Protein AF-A0A0F4PHU3-F1 (afdb_monomer_lite)

Foldseek 3Di:
DADDLVDPVSLVVQVVVLVQVLVLVVVLVQDDPVRNVLLSCCLRPNCVRRNQWDQDPVRAIHGNGALVLCSLQLSGPDLDLVVSVVVVVVVDGPPLDPVRAHDQRRNCLVVLVVSLPVPPPPDPDPDVPQAGDSSPLCLLVSCVPRPDLAPVSDPVLVVCVVVVVLVVLQVVLLVVLLVLLLVLLCQLPPCQVRHHLSRNSLSNLSHNLNSLLSHDDLERPDPSSLVSLLSNLLSLVVCVVCVVVTDPSSVVSSVVNVCSVVPPPRDVSSCSHSVVSNVSNVVVND

pLDDT: mean 81.57, std 14.75, range [35.19, 96.56]

Sequence (286 aa):
MSWYPDDKTWLKARKAQWKEVKESLKEMYVYEPKDIKLIKEYFLYGPDKEPMRTVNNDGGIKRKISYMGMIAIWLYPSFDKESIIKELHKFRSTVQYQDGSIMQYDTGANRVLEFCEDDFEAHKSATDDGDTSFFQGKEQLLAELLLPSSVEEESWFKNSLKDGDDDRINEKCERKIRKVINVLSLYLSRHMENPNPNYIYRYRLSYCISALKNFKGSEFRAKILKENLVTFFTALEKITASPNDYPQCFVETAQEFTRLFNEADLPDSVHALLAPYIKAAKESVD

Organism: NCBI:txid151081

Secondary structure (DSSP, 8-state):
----TT-HHHHHHHHHHHHHHHHHHHHTSS--HHHHHHHHHHHHH-TTTS-SEEE-TTSPEEESSTTHHHHHHHT-S---HHHHHHHHHHT--S-B-TTS-B-TTTTTHHHHHHHHHTTSSS---SSSSS---TTTT-HHHHHHHHS-SSSTTSHHHHHHHHTT-HHHHHHHHHHHHHHHHHHHHHHHHH-SSS--TT-GGGGGHHHHHHHHHT---SS-S-HHHHHHHHHHHHHHHHHHH-GGGS-HHHHHHHHHHHHHHHSTTS-HHHHHHHHHHHHHHHTTT-

Radius of gyration: 21.09 Å; chains: 1; bounding box: 53×46×54 Å

Structure (mmCIF, N/CA/C/O backbone):
data_AF-A0A0F4PHU3-F1
#
_entry.id   AF-A0A0F4PHU3-F1
#
loop_
_atom_site.group_PDB
_atom_site.id
_atom_site.type_symbol
_atom_site.label_atom_id
_atom_site.label_alt_id
_atom_site.label_comp_id
_atom_site.label_asym_id
_atom_site.label_entity_id
_atom_site.label_seq_id
_atom_site.pdbx_PDB_ins_code
_atom_site.Cartn_x
_atom_site.Cartn_y
_atom_site.Cartn_z
_atom_site.occupancy
_atom_site.B_iso_or_equiv
_atom_site.auth_seq_id
_atom_site.auth_comp_id
_atom_site.auth_asym_id
_atom_site.auth_atom_id
_atom_site.pdbx_PDB_model_num
ATOM 1 N N . MET A 1 1 ? -17.805 -8.810 10.480 1.00 56.56 1 MET A N 1
ATOM 2 C CA . MET A 1 1 ? -18.246 -8.667 11.891 1.00 56.56 1 MET A CA 1
ATOM 3 C C . MET A 1 1 ? -18.323 -7.188 12.243 1.00 56.56 1 MET A C 1
ATOM 5 O O . MET A 1 1 ? -17.364 -6.481 11.958 1.00 56.56 1 MET A O 1
ATOM 9 N N . SER A 1 2 ? -19.439 -6.734 12.822 1.00 73.94 2 SER A N 1
ATOM 10 C CA . SER A 1 2 ? -19.595 -5.389 13.403 1.00 73.94 2 SER A CA 1
ATOM 11 C C . SER A 1 2 ? -19.016 -5.340 14.826 1.00 73.94 2 SER A C 1
ATOM 13 O O . SER A 1 2 ? -18.593 -6.365 15.354 1.00 73.94 2 SER A O 1
ATOM 15 N N . TRP A 1 3 ? -18.980 -4.171 15.471 1.00 84.81 3 TRP A N 1
ATOM 16 C CA . TRP A 1 3 ? -18.653 -4.096 16.901 1.00 84.81 3 TRP A CA 1
ATOM 17 C C . TRP A 1 3 ? -19.677 -4.880 17.736 1.00 84.81 3 TRP A C 1
ATOM 19 O O . TRP A 1 3 ? -20.875 -4.811 17.461 1.00 84.81 3 TRP A O 1
ATOM 29 N N . TYR A 1 4 ? -19.206 -5.578 18.776 1.00 85.75 4 TYR A N 1
ATOM 30 C CA . TYR A 1 4 ? -20.039 -6.328 19.729 1.00 85.75 4 TYR A CA 1
ATOM 31 C C . TYR A 1 4 ? -19.842 -5.799 21.157 1.00 85.75 4 TYR A C 1
ATOM 33 O O . TYR A 1 4 ? -19.354 -6.519 22.027 1.00 85.75 4 TYR A O 1
ATOM 41 N N . PRO A 1 5 ? -20.183 -4.527 21.427 1.00 81.12 5 PRO A N 1
ATOM 42 C CA . PRO A 1 5 ? -19.842 -3.877 22.692 1.00 81.12 5 PRO A CA 1
ATOM 43 C C . PRO A 1 5 ? -20.514 -4.513 23.918 1.00 81.12 5 PRO A C 1
ATOM 45 O O . PRO A 1 5 ? -20.034 -4.316 25.034 1.00 81.12 5 PRO A O 1
ATOM 48 N N . ASP A 1 6 ? -21.600 -5.264 23.722 1.00 86.56 6 ASP A N 1
ATOM 49 C CA . ASP A 1 6 ? -22.340 -5.930 24.798 1.00 86.56 6 ASP A CA 1
ATOM 50 C C . ASP A 1 6 ? -21.805 -7.346 25.101 1.00 86.56 6 ASP A C 1
ATOM 52 O O . ASP A 1 6 ? -22.127 -7.930 26.138 1.00 86.56 6 ASP A O 1
ATOM 56 N N . ASP A 1 7 ? -20.929 -7.887 24.246 1.00 90.88 7 ASP A N 1
ATOM 57 C CA . ASP A 1 7 ? -20.228 -9.146 24.493 1.00 90.88 7 ASP A CA 1
ATOM 58 C C . ASP A 1 7 ? -19.017 -8.906 25.416 1.00 90.88 7 ASP A C 1
ATOM 60 O O . ASP A 1 7 ? -18.005 -8.295 25.053 1.00 90.88 7 ASP A O 1
ATOM 64 N N . LYS A 1 8 ? -19.112 -9.424 26.647 1.00 90.56 8 LYS A N 1
ATOM 65 C CA . LYS A 1 8 ? -18.065 -9.299 27.674 1.00 90.56 8 LYS A CA 1
ATOM 66 C C . LYS A 1 8 ? -16.747 -9.966 27.272 1.00 90.56 8 LYS A C 1
ATOM 68 O O . LYS A 1 8 ? -15.688 -9.470 27.663 1.00 90.56 8 LYS A O 1
ATOM 73 N N . THR A 1 9 ? -16.796 -11.072 26.533 1.00 92.19 9 THR A N 1
ATOM 74 C CA . THR A 1 9 ? -15.607 -11.796 26.065 1.00 92.19 9 THR A CA 1
ATOM 75 C C . THR A 1 9 ? -14.892 -10.973 25.003 1.00 92.19 9 THR A C 1
ATOM 77 O O . THR A 1 9 ? -13.692 -10.719 25.130 1.00 92.19 9 THR A O 1
ATOM 80 N N . TRP A 1 10 ? -15.642 -10.463 24.023 1.00 89.75 10 TRP A N 1
ATOM 81 C CA . TRP A 1 10 ? -15.117 -9.568 22.992 1.00 89.75 10 TRP A CA 1
ATOM 82 C C . TRP A 1 10 ? -14.488 -8.308 23.607 1.00 89.75 10 TRP A C 1
ATOM 84 O O . TRP A 1 10 ? -13.341 -7.964 23.307 1.00 89.75 10 TRP A O 1
ATOM 94 N N . LEU A 1 11 ? -15.182 -7.658 24.549 1.00 91.44 11 LEU A N 1
ATOM 95 C CA . LEU A 1 11 ? -14.685 -6.438 25.189 1.00 91.44 11 LEU A CA 1
ATOM 96 C C . LEU A 1 11 ? -13.419 -6.697 26.019 1.00 91.44 11 LEU A C 1
ATOM 98 O O . LEU A 1 11 ? -12.523 -5.851 26.063 1.00 91.44 11 LEU A O 1
ATOM 102 N N . LYS A 1 12 ? -13.319 -7.860 26.677 1.00 92.56 12 LYS A N 1
ATOM 103 C CA . LYS A 1 12 ? -12.112 -8.266 27.413 1.00 92.56 12 LYS A CA 1
ATOM 104 C C . LYS A 1 12 ? -10.919 -8.427 26.467 1.00 92.56 12 LYS A C 1
ATOM 106 O O . LYS A 1 12 ? -9.853 -7.895 26.774 1.00 92.56 12 LYS A O 1
ATOM 111 N N . ALA A 1 13 ? -11.105 -9.095 25.328 1.00 90.50 13 ALA A N 1
ATOM 112 C CA . ALA A 1 13 ? -10.063 -9.262 24.315 1.00 90.50 13 ALA A CA 1
ATOM 113 C C . ALA A 1 13 ? -9.604 -7.908 23.748 1.00 90.50 13 ALA A C 1
ATOM 115 O O . ALA A 1 13 ? -8.412 -7.608 23.742 1.00 90.50 13 ALA A O 1
ATOM 116 N N . ARG A 1 14 ? -10.545 -7.026 23.389 1.00 90.75 14 ARG A N 1
ATOM 117 C CA . ARG A 1 14 ? -10.226 -5.674 22.903 1.00 90.75 14 ARG A CA 1
ATOM 118 C C . ARG A 1 14 ? -9.476 -4.854 23.948 1.00 90.75 14 ARG A C 1
ATOM 120 O O . ARG A 1 14 ? -8.465 -4.241 23.635 1.00 90.75 14 ARG A O 1
ATOM 127 N N . LYS A 1 15 ? -9.891 -4.870 25.217 1.00 93.12 15 LYS A N 1
ATOM 128 C CA . LYS A 1 15 ? -9.156 -4.167 26.287 1.00 93.12 15 LYS A CA 1
ATOM 129 C C . LYS A 1 15 ? -7.709 -4.646 26.436 1.00 93.12 15 LYS A C 1
ATOM 131 O O . LYS A 1 15 ? -6.866 -3.835 26.812 1.00 93.12 15 LYS A O 1
ATOM 136 N N . ALA A 1 16 ? -7.429 -5.922 26.165 1.00 90.19 16 ALA A N 1
ATOM 137 C CA . ALA A 1 16 ? -6.063 -6.435 26.124 1.00 90.19 16 ALA A CA 1
ATOM 138 C C . ALA A 1 16 ? -5.304 -5.884 24.905 1.00 90.19 16 ALA A C 1
ATOM 140 O O . ALA A 1 16 ? -4.275 -5.240 25.096 1.00 90.19 16 ALA A O 1
ATOM 141 N N . GLN A 1 17 ? -5.876 -6.013 23.701 1.00 89.38 17 GLN A N 1
ATOM 142 C CA . GLN A 1 17 ? -5.307 -5.500 22.443 1.00 89.38 17 GLN A CA 1
ATOM 143 C C . GLN A 1 17 ? -5.039 -3.983 22.481 1.00 89.38 17 GLN A C 1
ATOM 145 O O . GLN A 1 17 ? -4.086 -3.491 21.884 1.00 89.38 17 GLN A O 1
ATOM 150 N N . TRP A 1 18 ? -5.845 -3.218 23.224 1.00 93.00 18 TRP A N 1
ATOM 151 C CA . TRP A 1 18 ? -5.654 -1.775 23.379 1.00 93.00 18 TRP A CA 1
ATOM 152 C C . TRP A 1 18 ? -4.272 -1.401 23.935 1.00 93.00 18 TRP A C 1
ATOM 154 O O . TRP A 1 18 ? -3.799 -0.299 23.673 1.00 93.00 18 TRP A O 1
ATOM 164 N N . LYS A 1 19 ? -3.624 -2.276 24.717 1.00 88.44 19 LYS A N 1
ATOM 165 C CA . LYS A 1 19 ? -2.286 -1.994 25.255 1.00 88.44 19 LYS A CA 1
ATOM 166 C C . LYS A 1 19 ? -1.270 -1.787 24.134 1.00 88.44 19 LYS A C 1
ATOM 168 O O . LYS A 1 19 ? -0.540 -0.811 24.194 1.00 88.44 19 LYS A O 1
ATOM 173 N N . GLU A 1 20 ? -1.294 -2.642 23.118 1.00 84.69 20 GLU A N 1
ATOM 174 C CA . GLU A 1 20 ? -0.417 -2.554 21.946 1.00 84.69 20 GLU A CA 1
ATOM 175 C C . GLU A 1 20 ? -0.796 -1.358 21.074 1.00 84.69 20 GLU A C 1
ATOM 177 O O . GLU A 1 20 ? 0.030 -0.486 20.827 1.00 84.69 20 GLU A O 1
ATOM 182 N N . VAL A 1 21 ? -2.082 -1.243 20.716 1.00 89.38 21 VAL A N 1
ATOM 183 C CA . VAL A 1 21 ? -2.601 -0.138 19.886 1.00 89.38 21 VAL A CA 1
ATOM 184 C C . VAL A 1 21 ? -2.237 1.225 20.477 1.00 89.38 21 VAL A C 1
ATOM 186 O O . VAL A 1 21 ? -1.889 2.155 19.754 1.00 89.38 21 VAL A O 1
ATOM 189 N N . LYS A 1 22 ? -2.315 1.362 21.804 1.00 90.38 22 LYS A N 1
ATOM 190 C CA . LYS A 1 22 ? -1.973 2.602 22.501 1.00 90.38 22 LYS A CA 1
ATOM 191 C C . LYS A 1 22 ? -0.498 2.968 22.352 1.00 90.38 22 LYS A C 1
ATOM 193 O O . LYS A 1 22 ? -0.217 4.162 22.281 1.00 90.38 22 LYS A O 1
ATOM 198 N N . GLU A 1 23 ? 0.417 2.002 22.372 1.00 85.81 23 GLU A N 1
ATOM 199 C CA . GLU A 1 23 ? 1.843 2.297 22.207 1.00 85.81 23 GLU A CA 1
ATOM 200 C C . GLU A 1 23 ? 2.133 2.742 20.770 1.00 85.81 23 GLU A C 1
ATOM 202 O O . GLU A 1 23 ? 2.649 3.845 20.602 1.00 85.81 23 GLU A O 1
ATOM 207 N N . SER A 1 24 ? 1.628 2.029 19.757 1.00 84.81 24 SER A N 1
ATOM 208 C CA . SER A 1 24 ? 1.762 2.453 18.352 1.00 84.81 24 SER A CA 1
ATOM 209 C C . SER A 1 24 ? 1.156 3.842 18.100 1.00 84.81 24 SER A C 1
ATOM 211 O O . SER A 1 24 ? 1.743 4.683 17.426 1.00 84.81 24 SER A O 1
ATOM 213 N N . LEU A 1 25 ? 0.001 4.158 18.703 1.00 87.88 25 LEU A N 1
ATOM 214 C CA . LEU A 1 25 ? -0.611 5.492 18.591 1.00 87.88 25 LEU A CA 1
ATOM 215 C C . LEU A 1 25 ? 0.251 6.619 19.180 1.00 87.88 25 LEU A C 1
ATOM 217 O O . LEU A 1 25 ? 0.152 7.753 18.711 1.00 87.88 25 LEU A O 1
ATOM 221 N N . LYS A 1 26 ? 1.054 6.347 20.216 1.00 84.56 26 LYS A N 1
ATOM 222 C CA . LYS A 1 26 ? 1.958 7.354 20.797 1.00 84.56 26 LYS A CA 1
ATOM 223 C C . LYS A 1 26 ? 3.157 7.618 19.894 1.00 84.56 26 LYS A C 1
ATOM 225 O O . LYS A 1 26 ? 3.595 8.762 19.819 1.00 84.56 26 LYS A O 1
ATOM 230 N N . GLU A 1 27 ? 3.659 6.585 19.225 1.00 80.06 27 GLU A N 1
ATOM 231 C CA . GLU A 1 27 ? 4.790 6.675 18.292 1.00 80.06 27 GLU A CA 1
ATOM 232 C C . GLU A 1 27 ? 4.435 7.467 17.034 1.00 80.06 27 GLU A C 1
ATOM 234 O O . GLU A 1 27 ? 5.297 8.086 16.425 1.00 80.06 27 GLU A O 1
ATOM 239 N N . MET A 1 28 ? 3.150 7.548 16.681 1.00 81.88 28 MET A N 1
ATOM 240 C CA . MET A 1 28 ? 2.711 8.340 15.534 1.00 81.88 28 MET A CA 1
ATOM 241 C C . MET A 1 28 ? 2.863 9.862 15.731 1.00 81.88 28 MET A C 1
ATOM 243 O O . MET A 1 28 ? 2.750 10.588 14.750 1.00 81.88 28 MET A O 1
ATOM 247 N N . TYR A 1 29 ? 3.044 10.372 16.962 1.00 76.31 29 TYR A N 1
ATOM 248 C CA . TYR A 1 29 ? 3.162 11.800 17.353 1.00 76.31 29 TYR A CA 1
ATOM 249 C C . TYR A 1 29 ? 2.055 12.774 16.884 1.00 76.31 29 TYR A C 1
ATOM 251 O O . TYR A 1 29 ? 2.017 13.926 17.312 1.00 76.31 29 TYR A O 1
ATOM 259 N N . VAL A 1 30 ? 1.124 12.334 16.037 1.00 84.50 30 VAL A N 1
ATOM 260 C CA . VAL A 1 30 ? 0.023 13.133 15.476 1.00 84.50 30 VAL A CA 1
ATOM 261 C C . VAL A 1 30 ? -1.219 13.161 16.368 1.00 84.50 30 VAL A C 1
ATOM 263 O O . VAL A 1 30 ? -2.144 13.921 16.084 1.00 84.50 30 VAL A O 1
ATOM 266 N N . TYR A 1 31 ? -1.258 12.331 17.416 1.00 88.88 31 TYR A N 1
ATOM 267 C CA . TYR A 1 31 ? -2.388 12.212 18.335 1.00 88.88 31 TYR A CA 1
ATOM 268 C C . TYR A 1 31 ? -2.034 12.734 19.721 1.00 88.88 31 TYR A 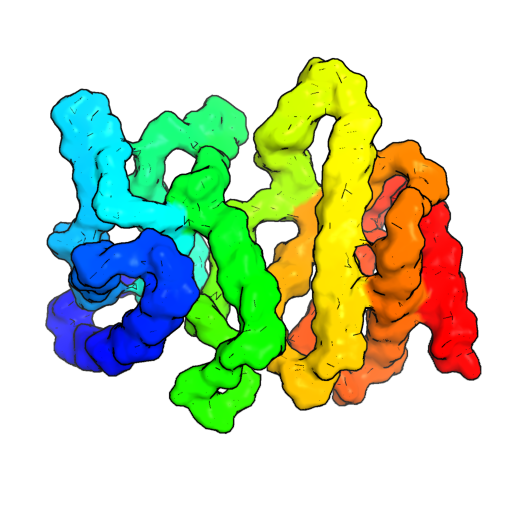C 1
ATOM 270 O O . TYR A 1 31 ? -1.113 12.252 20.380 1.00 88.88 31 TYR A O 1
ATOM 278 N N . GLU A 1 32 ? -2.825 13.686 20.204 1.00 90.88 32 GLU A N 1
ATOM 279 C CA . GLU A 1 32 ? -2.723 14.163 21.575 1.00 90.88 32 GLU A CA 1
ATOM 280 C C . GLU A 1 32 ? -3.349 13.153 22.557 1.00 90.88 32 GLU A C 1
ATOM 282 O O . GLU A 1 32 ? -4.185 12.326 22.175 1.00 90.88 32 GLU A O 1
ATOM 287 N N . PRO A 1 33 ? -3.058 13.241 23.871 1.00 91.81 33 PRO A N 1
ATOM 288 C CA . PRO A 1 33 ? -3.682 12.370 24.872 1.00 91.81 33 PRO A CA 1
ATOM 289 C C . PRO A 1 33 ? -5.220 12.363 24.837 1.00 91.81 33 PRO A C 1
ATOM 291 O O . PRO A 1 33 ? -5.845 11.337 25.119 1.00 91.81 33 PRO A O 1
ATOM 294 N N . LYS A 1 34 ? -5.841 13.496 24.472 1.00 90.56 34 LYS A N 1
ATOM 295 C CA . LYS A 1 34 ? -7.299 13.606 24.299 1.00 90.56 34 LYS A CA 1
ATOM 296 C C . LYS A 1 34 ? -7.801 12.780 23.106 1.00 90.56 34 LYS A C 1
ATOM 298 O O . LYS A 1 34 ? -8.856 12.158 23.210 1.00 90.56 34 LYS A O 1
ATOM 303 N N . ASP A 1 35 ? -7.022 12.717 22.029 1.00 92.38 35 ASP A N 1
ATOM 304 C CA . ASP A 1 35 ? -7.342 11.957 20.822 1.00 92.38 35 ASP A CA 1
ATOM 305 C C . ASP A 1 35 ? -7.193 10.465 21.101 1.00 92.38 35 ASP A C 1
ATOM 307 O O . ASP A 1 35 ? -8.100 9.696 20.810 1.00 92.38 35 ASP A O 1
ATOM 311 N N . ILE A 1 36 ? -6.115 10.057 21.781 1.00 93.56 36 ILE A N 1
ATOM 312 C CA . ILE A 1 36 ? -5.903 8.664 22.209 1.00 93.56 36 ILE A CA 1
ATOM 313 C C . ILE A 1 36 ? -7.065 8.181 23.085 1.00 93.56 36 ILE A C 1
ATOM 315 O O . ILE A 1 36 ? -7.528 7.048 22.939 1.00 93.56 36 ILE A O 1
ATOM 319 N N . LYS A 1 37 ? -7.570 9.034 23.988 1.00 92.94 37 LYS A N 1
ATOM 320 C CA . LYS A 1 37 ? -8.757 8.714 24.791 1.00 92.94 37 LYS A CA 1
ATOM 321 C C . LYS A 1 37 ? -9.980 8.490 23.902 1.00 92.94 37 LYS A C 1
ATOM 323 O O . LYS A 1 37 ? -10.700 7.524 24.116 1.00 92.94 37 LYS A O 1
ATOM 328 N N . LEU A 1 38 ? -10.202 9.343 22.908 1.00 92.69 38 LEU A N 1
ATOM 329 C CA . LEU A 1 38 ? -11.337 9.215 22.000 1.00 92.69 38 LEU A CA 1
ATOM 330 C C . LEU A 1 38 ? -11.233 7.972 21.100 1.00 92.69 38 LEU A C 1
ATOM 332 O O . LEU A 1 38 ? -12.199 7.225 20.957 1.00 92.69 38 LEU A O 1
ATOM 336 N N . ILE A 1 39 ? -10.043 7.705 20.558 1.00 94.12 39 ILE A N 1
ATOM 337 C CA . ILE A 1 39 ? -9.742 6.516 19.754 1.00 94.12 39 ILE A CA 1
ATOM 338 C C . ILE A 1 39 ? -9.970 5.245 20.577 1.00 94.12 39 ILE A C 1
ATOM 340 O O . ILE A 1 39 ? -10.531 4.281 20.061 1.00 94.12 39 ILE A O 1
ATOM 344 N N . LYS A 1 40 ? -9.608 5.246 21.868 1.00 95.06 40 LYS A N 1
ATOM 345 C CA . LYS A 1 40 ? -9.891 4.132 22.782 1.00 95.06 40 LYS A CA 1
ATOM 346 C C . LYS A 1 40 ? -11.380 3.831 22.872 1.00 95.06 40 LYS A C 1
ATOM 348 O O . LYS A 1 40 ? -11.774 2.673 22.776 1.00 95.06 40 LYS A O 1
ATOM 353 N N . GLU A 1 41 ? -12.194 4.854 23.103 1.00 93.44 41 GLU A N 1
ATOM 354 C CA . GLU A 1 41 ? -13.639 4.686 23.253 1.00 93.44 41 GLU A CA 1
ATOM 355 C C . GLU A 1 41 ? -14.257 4.179 21.941 1.00 93.44 41 GLU A C 1
ATOM 357 O O . GLU A 1 41 ? -14.995 3.196 21.957 1.00 93.44 41 GLU A O 1
ATOM 362 N N . TYR A 1 42 ? -13.851 4.732 20.793 1.00 91.69 42 TYR A N 1
ATOM 363 C CA . TYR A 1 42 ? -14.241 4.217 19.474 1.00 91.69 42 TYR A CA 1
ATOM 364 C C . TYR A 1 42 ? -13.826 2.750 19.271 1.00 91.69 42 TYR A C 1
ATOM 366 O O . TYR A 1 42 ? -14.617 1.907 18.846 1.00 91.69 42 TYR A O 1
ATOM 374 N N . PHE A 1 43 ? -12.586 2.409 19.607 1.00 92.62 43 PHE A N 1
ATOM 375 C CA . PHE A 1 43 ? -12.053 1.057 19.484 1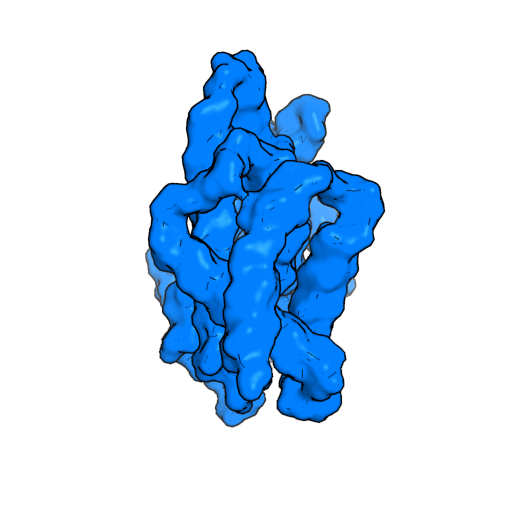.00 92.62 43 PHE A CA 1
ATOM 376 C C . PHE A 1 43 ? -12.827 0.059 20.356 1.00 92.62 43 PHE A C 1
ATOM 378 O O . PHE A 1 43 ? -13.182 -1.030 19.897 1.00 92.62 43 PHE A O 1
ATOM 385 N N . LEU A 1 44 ? -13.119 0.422 21.604 1.00 92.31 44 LEU A N 1
ATOM 386 C CA . LEU A 1 44 ? -13.799 -0.457 22.551 1.00 92.31 44 LEU A CA 1
ATOM 387 C C . LEU A 1 44 ? -15.305 -0.546 22.320 1.00 92.31 44 LEU A C 1
ATOM 389 O O . LEU A 1 44 ? -15.882 -1.582 22.622 1.00 92.31 44 LEU A O 1
ATOM 393 N N . TYR A 1 45 ? -15.949 0.505 21.824 1.00 89.44 45 TYR A N 1
ATOM 394 C CA . TYR A 1 45 ? -17.411 0.601 21.860 1.00 89.44 45 TYR A CA 1
ATOM 395 C C . TYR A 1 45 ? -18.063 0.863 20.506 1.00 89.44 45 TYR A C 1
ATOM 397 O O . TYR A 1 45 ? -19.270 0.664 20.368 1.00 89.44 45 TYR A O 1
ATOM 405 N N . GLY A 1 46 ? -17.270 1.225 19.503 1.00 87.56 46 GLY A N 1
ATOM 406 C CA . GLY A 1 46 ? -17.711 1.432 18.135 1.00 87.56 46 GLY A CA 1
ATOM 407 C C . GLY A 1 46 ? -18.235 2.839 17.836 1.00 87.56 46 GLY A C 1
ATOM 408 O O . GLY A 1 46 ? -18.424 3.657 18.742 1.00 87.56 46 GLY A O 1
ATOM 409 N N . PRO A 1 47 ? -18.488 3.113 16.544 1.00 81.12 47 PRO A N 1
ATOM 410 C CA . PRO A 1 47 ? -18.893 4.422 16.018 1.00 81.12 47 PRO A CA 1
ATOM 411 C C . PRO A 1 47 ? -20.210 4.943 16.595 1.00 81.12 47 PRO A C 1
ATOM 413 O O . PRO A 1 47 ? -20.391 6.154 16.690 1.00 81.12 47 PRO A O 1
ATOM 416 N N . ASP A 1 48 ? -21.127 4.045 16.962 1.00 81.62 48 ASP A N 1
ATOM 417 C CA . ASP A 1 48 ? -22.459 4.421 17.442 1.00 81.62 48 ASP A CA 1
ATOM 418 C C . ASP A 1 48 ? -22.417 4.930 18.890 1.00 81.62 48 ASP A C 1
ATOM 420 O O . ASP A 1 48 ? -23.234 5.763 19.277 1.00 81.62 48 ASP A O 1
ATOM 424 N N . LYS A 1 49 ? -21.448 4.453 19.688 1.00 83.44 49 LYS A N 1
ATOM 425 C CA . LYS A 1 49 ? -21.234 4.906 21.070 1.00 83.44 49 LYS A CA 1
ATOM 426 C C . LYS A 1 49 ? -20.286 6.099 21.136 1.00 83.44 49 LYS A C 1
ATOM 428 O O . LYS A 1 49 ? -20.605 7.072 21.810 1.00 83.44 49 LYS A O 1
ATOM 433 N N . GLU A 1 50 ? -19.161 6.051 20.424 1.00 83.62 50 GLU A N 1
ATOM 434 C CA . GLU A 1 50 ? -18.239 7.185 20.321 1.00 83.62 50 GLU A CA 1
ATOM 435 C C . GLU A 1 50 ? -17.961 7.514 18.848 1.00 83.62 50 GLU A C 1
ATOM 437 O O . GLU A 1 50 ? -17.026 6.980 18.241 1.00 83.62 50 GLU A O 1
ATOM 442 N N . PRO A 1 51 ? -18.753 8.411 18.239 1.00 79.50 51 PRO A N 1
ATOM 443 C CA . PRO A 1 51 ? -18.502 8.828 16.872 1.00 79.50 51 PRO A CA 1
ATOM 444 C C . PRO A 1 51 ? -17.247 9.703 16.830 1.00 79.50 51 PRO A C 1
ATOM 446 O O . PRO A 1 51 ? -17.176 10.739 17.490 1.00 79.50 51 PRO A O 1
ATOM 449 N N . MET A 1 52 ? -16.277 9.360 15.980 1.00 79.88 52 MET A N 1
ATOM 450 C CA . MET A 1 52 ? -15.060 10.167 15.762 1.00 79.88 52 MET A CA 1
ATOM 451 C C . MET A 1 52 ? -15.303 11.454 14.942 1.00 79.88 52 MET A C 1
ATOM 453 O O . MET A 1 52 ? -14.375 12.192 14.600 1.00 79.88 52 MET A O 1
ATOM 457 N N . ARG A 1 53 ? -16.572 11.761 14.660 1.00 76.00 53 ARG A N 1
ATOM 458 C CA . ARG A 1 53 ? -17.045 12.945 13.938 1.00 76.00 53 ARG A CA 1
ATOM 459 C C . ARG A 1 53 ? -18.211 13.608 14.668 1.00 76.00 53 ARG A C 1
ATOM 461 O O . ARG A 1 53 ? -18.890 12.978 15.474 1.00 76.00 53 ARG A O 1
ATOM 468 N N . THR A 1 54 ? -18.491 14.853 14.313 1.00 71.50 54 THR A N 1
ATOM 469 C CA . THR A 1 54 ? -19.731 15.563 14.638 1.00 71.50 54 THR A CA 1
ATOM 470 C C . THR A 1 54 ? -20.352 16.105 13.354 1.00 71.50 54 THR A C 1
ATOM 472 O O . THR A 1 54 ? -19.634 16.504 12.438 1.00 71.50 54 THR A O 1
ATOM 475 N N . VAL A 1 55 ? -21.681 16.107 13.267 1.00 66.94 55 VAL A N 1
ATOM 476 C CA . VAL A 1 55 ? -22.417 16.763 12.175 1.00 66.94 55 VAL A CA 1
ATOM 477 C C . VAL A 1 55 ? -22.860 18.126 12.685 1.00 66.94 55 VAL A C 1
ATOM 479 O O . VAL A 1 55 ? -23.486 18.210 13.738 1.00 66.94 55 VAL A O 1
ATOM 482 N N . ASN A 1 56 ? -22.490 19.185 11.976 1.00 67.25 56 ASN A N 1
ATOM 483 C CA . ASN A 1 56 ? -22.934 20.538 12.277 1.00 67.25 56 ASN A CA 1
ATOM 484 C C . ASN A 1 56 ? -24.344 20.757 11.709 1.00 67.25 56 ASN A C 1
ATOM 486 O O . ASN A 1 56 ? -24.796 20.007 10.845 1.00 67.25 56 ASN A O 1
ATOM 490 N N . ASN A 1 57 ? -25.015 21.819 12.153 1.00 65.50 57 ASN A N 1
ATOM 491 C CA . ASN A 1 57 ? -26.395 22.132 11.761 1.00 65.50 57 ASN A CA 1
ATOM 492 C C . ASN A 1 57 ? -26.597 22.236 10.237 1.00 65.50 57 ASN A C 1
ATOM 494 O O . ASN A 1 57 ? -27.661 21.880 9.743 1.00 65.50 57 ASN A O 1
ATOM 498 N N . ASP A 1 58 ? -25.561 22.628 9.493 1.00 69.25 58 ASP A N 1
ATOM 499 C CA . ASP A 1 58 ? -25.594 22.766 8.029 1.00 69.25 58 ASP A CA 1
ATOM 500 C C . ASP A 1 58 ? -25.293 21.447 7.284 1.00 69.25 58 ASP A C 1
ATOM 502 O O . ASP A 1 58 ? -24.966 21.446 6.100 1.00 69.25 58 ASP A O 1
ATOM 506 N N . GLY A 1 59 ? -25.296 20.307 7.983 1.00 62.56 59 GLY A N 1
ATOM 507 C CA . GLY A 1 59 ? -24.940 18.995 7.426 1.00 62.56 59 GLY A CA 1
ATOM 508 C C . GLY A 1 59 ? -23.436 18.782 7.206 1.00 62.56 59 GLY A C 1
ATOM 509 O O . GLY A 1 59 ? -23.012 17.689 6.829 1.00 62.56 59 GLY A O 1
ATOM 510 N N . GLY A 1 60 ? -22.608 19.795 7.480 1.00 63.66 60 GLY A N 1
ATOM 511 C CA . GLY A 1 60 ? -21.151 19.698 7.413 1.00 63.66 60 GLY A CA 1
ATOM 512 C C . GLY A 1 60 ? -20.588 18.752 8.476 1.00 63.66 60 GLY A C 1
ATOM 513 O O . GLY A 1 60 ? -20.978 18.804 9.641 1.00 63.66 60 GLY A O 1
ATOM 514 N N . ILE A 1 61 ? -19.644 17.893 8.096 1.00 67.12 61 ILE A N 1
ATOM 515 C CA . ILE A 1 61 ? -18.991 16.965 9.027 1.00 67.12 61 ILE A CA 1
ATOM 516 C C . ILE A 1 61 ? -17.715 17.605 9.578 1.00 67.12 61 ILE A C 1
ATOM 518 O O . ILE A 1 61 ? -16.778 17.879 8.830 1.00 67.12 61 ILE A O 1
ATOM 522 N N . LYS A 1 62 ? -17.655 17.789 10.900 1.00 72.94 62 LYS A N 1
ATOM 523 C CA . LYS A 1 62 ? -16.446 18.184 11.629 1.00 72.94 62 LYS A CA 1
ATOM 524 C C . LYS A 1 62 ? -15.794 16.949 12.251 1.00 72.94 62 LYS A C 1
ATOM 526 O O . LYS A 1 62 ? -16.452 16.109 12.860 1.00 72.94 62 LYS A O 1
ATOM 531 N N . ARG A 1 63 ? -14.482 16.824 12.082 1.00 77.19 63 ARG A N 1
ATOM 532 C CA . ARG A 1 63 ? -13.694 15.701 12.607 1.00 77.19 63 ARG A CA 1
ATOM 533 C C . ARG A 1 63 ? -13.315 15.966 14.056 1.00 77.19 63 ARG A C 1
ATOM 535 O O . ARG A 1 63 ? -13.059 17.117 14.412 1.00 77.19 63 ARG A O 1
ATOM 542 N N . LYS A 1 64 ? -13.254 14.911 14.870 1.00 83.50 64 LYS A N 1
ATOM 543 C CA . LYS A 1 64 ? -12.719 15.004 16.235 1.00 83.50 64 LYS A CA 1
ATOM 544 C C . LYS A 1 64 ? -11.213 14.730 16.296 1.00 83.50 64 LYS A C 1
ATOM 546 O O . LYS A 1 64 ? -10.575 15.238 17.206 1.00 83.50 64 LYS A O 1
ATOM 551 N N . ILE A 1 65 ? -10.666 13.981 15.330 1.00 85.62 65 ILE A N 1
ATOM 552 C CA . ILE A 1 65 ? -9.240 13.626 15.232 1.00 85.62 65 ILE A CA 1
ATOM 553 C C . ILE A 1 65 ? -8.726 13.725 13.786 1.00 85.62 65 ILE A C 1
ATOM 555 O O . ILE A 1 65 ? -9.507 13.664 12.829 1.00 85.62 65 ILE A O 1
ATOM 559 N N . SER A 1 66 ? -7.408 13.839 13.633 1.00 82.44 66 SER A N 1
ATOM 560 C CA . SER A 1 66 ? -6.706 13.730 12.345 1.00 82.44 66 SER A CA 1
ATOM 561 C C . SER A 1 66 ? -6.703 12.287 11.817 1.00 82.44 66 SER A C 1
ATOM 563 O O . SER A 1 66 ? -6.848 11.349 12.591 1.00 82.44 66 SER A O 1
ATOM 565 N N . TYR A 1 67 ? -6.554 12.108 10.497 1.00 82.56 67 TYR A N 1
ATOM 566 C CA . TYR A 1 67 ? -6.378 10.802 9.820 1.00 82.56 67 TYR A CA 1
ATOM 567 C C . TYR A 1 67 ? -7.381 9.709 10.227 1.00 82.56 67 TYR A C 1
ATOM 569 O O . TYR A 1 67 ? -7.072 8.518 10.277 1.00 82.56 67 TYR A O 1
ATOM 577 N N . MET A 1 68 ? -8.617 10.123 10.496 1.00 82.88 68 MET A N 1
ATOM 578 C CA . MET A 1 68 ? -9.675 9.265 11.019 1.00 82.88 68 MET A CA 1
ATOM 579 C C . MET A 1 68 ? -9.964 8.046 10.125 1.00 82.88 68 MET A C 1
ATOM 581 O O . MET A 1 68 ? -10.333 7.001 10.648 1.00 82.88 68 MET A O 1
ATOM 585 N N . GLY A 1 69 ? -9.781 8.150 8.800 1.00 82.38 69 GLY A N 1
ATOM 586 C CA . GLY A 1 69 ? -9.967 7.022 7.873 1.00 82.38 69 GLY A CA 1
ATOM 587 C C . GLY A 1 69 ? -9.007 5.858 8.144 1.00 82.38 69 GLY A C 1
ATOM 588 O O . GLY A 1 69 ? -9.446 4.717 8.250 1.00 82.38 69 GLY A O 1
ATOM 589 N N . MET A 1 70 ? -7.721 6.155 8.339 1.00 87.19 70 MET A N 1
ATOM 590 C CA . MET A 1 70 ? -6.685 5.188 8.705 1.00 87.19 70 MET A CA 1
ATOM 591 C C . MET A 1 70 ? -7.021 4.511 10.031 1.00 87.19 70 MET A C 1
ATOM 593 O O . MET A 1 70 ? -7.036 3.285 10.100 1.00 87.19 70 MET A O 1
ATOM 597 N N . ILE A 1 71 ? -7.379 5.294 11.055 1.00 89.38 71 ILE A N 1
ATOM 598 C CA . ILE A 1 71 ? -7.799 4.758 12.357 1.00 89.38 71 ILE A CA 1
ATOM 599 C C . ILE A 1 71 ? -9.040 3.877 12.218 1.00 89.38 71 ILE A C 1
ATOM 601 O O . ILE A 1 71 ? -9.097 2.797 12.799 1.00 89.38 71 ILE A O 1
ATOM 605 N N . ALA A 1 72 ? -10.028 4.300 11.432 1.00 87.12 72 ALA A N 1
ATOM 606 C CA . ALA A 1 72 ? -11.252 3.541 11.241 1.00 87.12 72 ALA A CA 1
ATOM 607 C C . ALA A 1 72 ? -11.003 2.174 10.590 1.00 87.12 72 ALA A C 1
ATOM 609 O O . ALA A 1 72 ? -11.589 1.197 11.047 1.00 87.12 72 ALA A O 1
ATOM 610 N N . ILE A 1 73 ? -10.138 2.100 9.571 1.00 87.75 73 ILE A N 1
ATOM 611 C CA . ILE A 1 73 ? -9.774 0.845 8.892 1.00 87.75 73 ILE A CA 1
ATOM 612 C C . ILE A 1 73 ? -8.940 -0.040 9.814 1.00 87.75 73 ILE A C 1
ATOM 614 O O . ILE A 1 73 ? -9.264 -1.215 9.997 1.00 87.75 73 ILE A O 1
ATOM 618 N N . TRP A 1 74 ? -7.887 0.528 10.410 1.00 89.69 74 TRP A N 1
ATOM 619 C CA . TRP A 1 74 ? -6.969 -0.195 11.287 1.00 89.69 74 TRP A CA 1
ATOM 620 C C . TRP A 1 74 ? -7.705 -0.810 12.480 1.00 89.69 74 TRP A C 1
ATOM 622 O O . TRP A 1 74 ? -7.559 -1.989 12.786 1.00 89.69 74 TRP A O 1
ATOM 632 N N . LEU A 1 75 ? -8.576 -0.041 13.125 1.00 90.88 75 LEU A N 1
ATOM 633 C CA . LEU A 1 75 ? -9.226 -0.468 14.359 1.00 90.88 75 LEU A CA 1
ATOM 634 C C . LEU A 1 75 ? -10.526 -1.248 14.138 1.00 90.88 75 LEU A C 1
ATOM 636 O O . LEU A 1 75 ? -11.134 -1.696 15.122 1.00 90.88 75 LEU A O 1
ATOM 640 N N . TYR A 1 76 ? -10.948 -1.428 12.881 1.00 89.50 76 TYR A N 1
ATOM 641 C CA . TYR A 1 76 ? -12.161 -2.167 12.547 1.00 89.50 76 TYR A CA 1
ATOM 642 C C . TYR A 1 76 ? -12.054 -3.638 12.998 1.00 89.50 76 TYR A C 1
ATOM 644 O O . TYR A 1 76 ? -11.045 -4.285 12.700 1.00 89.50 76 TYR A O 1
ATOM 652 N N . PRO A 1 77 ? -13.083 -4.220 13.653 1.00 88.81 77 PRO A N 1
ATOM 653 C CA . PRO A 1 77 ? -13.021 -5.582 14.209 1.00 88.81 77 PRO A CA 1
ATOM 654 C C . PRO A 1 77 ? -12.856 -6.728 13.195 1.00 88.81 77 PRO A C 1
ATOM 656 O O . PRO A 1 77 ? -12.723 -7.881 13.587 1.00 88.81 77 PRO A O 1
ATOM 659 N N . SER A 1 78 ? -12.933 -6.447 11.898 1.00 86.38 78 SER A N 1
ATOM 660 C CA . SER A 1 78 ? -12.946 -7.437 10.818 1.00 86.38 78 SER A CA 1
ATOM 661 C C . SER A 1 78 ? -12.016 -7.005 9.686 1.00 86.38 78 SER A C 1
ATOM 663 O O . SER A 1 78 ? -11.678 -5.829 9.589 1.00 86.38 78 SER A O 1
ATOM 665 N N . PHE A 1 79 ? -1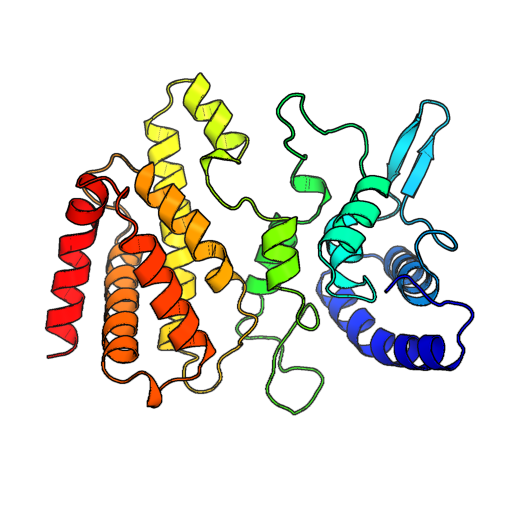1.600 -7.945 8.838 1.00 87.00 79 PHE A N 1
ATOM 666 C CA . PHE A 1 79 ? -10.885 -7.680 7.582 1.00 87.00 79 PHE A CA 1
ATOM 667 C C . PHE A 1 79 ? -11.830 -7.545 6.380 1.00 87.00 79 PHE A C 1
ATOM 669 O O . PHE A 1 79 ? -11.376 -7.323 5.264 1.00 87.00 79 PHE A O 1
ATOM 676 N N . ASP A 1 80 ? -13.143 -7.663 6.603 1.00 86.69 80 ASP A N 1
ATOM 677 C CA . ASP A 1 80 ? -14.132 -7.567 5.535 1.00 86.69 80 ASP A CA 1
ATOM 678 C C . ASP A 1 80 ? -14.152 -6.168 4.903 1.00 86.69 80 ASP A C 1
ATOM 680 O O . ASP A 1 80 ? -14.594 -5.185 5.510 1.00 86.69 80 ASP A O 1
ATOM 684 N N . LYS A 1 81 ? -13.672 -6.102 3.660 1.00 82.69 81 LYS A N 1
ATOM 685 C CA . LYS A 1 81 ? -13.492 -4.864 2.900 1.00 82.69 81 LYS A CA 1
ATOM 686 C C . LYS A 1 81 ? -14.807 -4.112 2.715 1.00 82.69 81 LYS A C 1
ATOM 688 O O . LYS A 1 81 ? -14.848 -2.900 2.913 1.00 82.69 81 LYS A O 1
ATOM 693 N N . GLU A 1 82 ? -15.892 -4.811 2.387 1.00 82.06 82 GLU A N 1
ATOM 694 C CA . GLU A 1 82 ? -17.194 -4.179 2.154 1.00 82.06 82 GLU A CA 1
ATOM 695 C C . GLU A 1 82 ? -17.769 -3.542 3.422 1.00 82.06 82 GLU A C 1
ATOM 697 O O . GLU A 1 82 ? -18.269 -2.415 3.380 1.00 82.06 82 GLU A O 1
ATOM 702 N N . SER A 1 83 ? -17.682 -4.230 4.564 1.00 83.69 83 SER A N 1
ATOM 703 C CA . SER A 1 83 ? -18.115 -3.684 5.855 1.00 83.69 83 SER A CA 1
ATOM 704 C C . SER A 1 83 ? -17.310 -2.448 6.246 1.00 83.69 83 SER A C 1
ATOM 706 O O . SER A 1 83 ? -17.883 -1.468 6.724 1.00 83.69 83 SER A O 1
ATOM 708 N N . ILE A 1 84 ? -15.998 -2.456 5.998 1.00 82.81 84 ILE A N 1
ATOM 709 C CA . ILE A 1 84 ? -15.135 -1.301 6.264 1.00 82.81 84 ILE A CA 1
ATOM 710 C C . ILE A 1 84 ? -15.471 -0.141 5.331 1.00 82.81 84 ILE A C 1
ATOM 712 O O . ILE A 1 84 ? -15.555 0.989 5.794 1.00 82.81 84 ILE A O 1
ATOM 716 N N . ILE A 1 85 ? -15.726 -0.385 4.044 1.00 79.69 85 ILE A N 1
ATOM 717 C CA . ILE A 1 85 ? -16.154 0.668 3.109 1.00 79.69 85 ILE A CA 1
ATOM 718 C C . ILE A 1 85 ? -17.472 1.299 3.573 1.00 79.69 85 ILE A C 1
ATOM 720 O O . ILE A 1 85 ? -17.594 2.525 3.592 1.00 79.69 85 ILE A O 1
ATOM 724 N N . LYS A 1 86 ? -18.444 0.486 4.006 1.00 78.81 86 LYS A N 1
ATOM 725 C CA . LYS A 1 86 ? -19.706 0.985 4.581 1.00 78.81 86 LYS A CA 1
ATOM 726 C C . LYS A 1 86 ? -19.460 1.842 5.822 1.00 78.81 86 LYS A C 1
ATOM 728 O O . LYS A 1 86 ? -20.115 2.867 5.994 1.00 78.81 86 LYS A O 1
ATOM 733 N N . GLU A 1 87 ? -18.505 1.458 6.662 1.00 76.81 87 GLU A N 1
ATOM 734 C CA . GLU A 1 87 ? -18.094 2.258 7.814 1.00 76.81 87 GLU A CA 1
ATOM 735 C C . GLU A 1 87 ? -17.418 3.569 7.383 1.00 76.81 87 GLU A C 1
ATOM 737 O O . GLU A 1 87 ? -17.793 4.643 7.845 1.00 76.81 87 GLU A O 1
ATOM 742 N N . LEU A 1 88 ? -16.510 3.518 6.406 1.00 77.06 88 LEU A N 1
ATOM 743 C CA . LEU A 1 88 ? -15.859 4.691 5.825 1.00 77.06 88 LEU A CA 1
ATOM 744 C C . LEU A 1 88 ? -16.853 5.673 5.204 1.00 77.06 88 LEU A C 1
ATOM 746 O O . LEU A 1 88 ? -16.667 6.886 5.305 1.00 77.06 88 LEU A O 1
ATOM 750 N N . HIS A 1 89 ? -17.941 5.180 4.609 1.00 74.00 89 HIS A N 1
ATOM 751 C CA . HIS A 1 89 ? -19.013 6.025 4.085 1.00 74.00 89 HIS A CA 1
ATOM 752 C C . HIS A 1 89 ? -19.665 6.881 5.173 1.00 74.00 89 HIS A C 1
ATOM 754 O O . HIS A 1 89 ? -20.050 8.014 4.889 1.00 74.00 89 HIS A O 1
ATOM 760 N N . LYS A 1 90 ? -19.718 6.411 6.427 1.00 69.75 90 LYS A N 1
ATOM 761 C CA . LYS A 1 90 ? -20.220 7.219 7.549 1.00 69.75 90 LYS A CA 1
ATOM 762 C C . LYS A 1 90 ? -19.319 8.418 7.843 1.00 69.75 90 LYS A C 1
ATOM 764 O O . LYS A 1 90 ? -19.789 9.402 8.404 1.00 69.75 90 LYS A O 1
ATOM 769 N N . PHE A 1 91 ? -18.042 8.354 7.471 1.00 65.50 91 PHE A N 1
ATOM 770 C CA . PHE A 1 91 ? -17.064 9.419 7.689 1.00 65.50 91 PHE A CA 1
ATOM 771 C C . PHE A 1 91 ? -16.935 10.400 6.523 1.00 65.50 91 PHE A C 1
ATOM 773 O O . PHE A 1 91 ? -16.235 11.405 6.666 1.00 65.50 91 PHE A O 1
ATOM 780 N N . ARG A 1 92 ? -17.596 10.150 5.385 1.00 58.16 92 ARG A N 1
ATOM 781 C CA . ARG A 1 92 ? -17.515 11.024 4.209 1.00 58.16 92 ARG A CA 1
ATOM 782 C C . ARG A 1 92 ? -18.159 12.379 4.501 1.00 58.16 92 ARG A C 1
ATOM 784 O O . ARG A 1 92 ? -19.369 12.538 4.381 1.00 58.16 92 ARG A O 1
ATOM 791 N N . SER A 1 93 ? -17.343 13.382 4.829 1.00 46.38 93 SER A N 1
ATOM 792 C CA . SER A 1 93 ? -17.676 14.762 4.465 1.00 46.38 93 SER A CA 1
ATOM 793 C C . SER A 1 93 ? -17.742 14.786 2.942 1.00 46.38 93 SER A C 1
ATOM 795 O O . SER A 1 93 ? -16.800 14.298 2.329 1.00 46.38 93 SER A O 1
ATOM 797 N N . THR A 1 94 ? -18.834 15.283 2.369 1.00 41.31 94 THR A N 1
ATOM 798 C CA . THR A 1 94 ? -19.093 15.675 0.964 1.00 41.31 94 THR A CA 1
ATOM 799 C C . THR A 1 94 ? -17.871 16.008 0.081 1.00 41.31 94 THR A C 1
ATOM 801 O O . THR A 1 94 ? -17.735 17.114 -0.426 1.00 41.31 94 THR A O 1
ATOM 804 N N . VAL A 1 95 ? -16.976 15.054 -0.159 1.00 44.56 95 VAL A N 1
ATOM 805 C CA . VAL A 1 95 ? -15.886 15.156 -1.135 1.00 44.56 95 VAL A CA 1
ATOM 806 C C . VAL A 1 95 ? -15.716 13.801 -1.805 1.00 44.56 95 VAL A C 1
ATOM 808 O O . VAL A 1 95 ? -14.663 13.169 -1.777 1.00 44.56 95 VAL A O 1
ATOM 811 N N . GLN A 1 96 ? -16.823 13.323 -2.359 1.00 43.06 96 GLN A N 1
ATOM 812 C CA . GLN A 1 96 ? -16.755 12.527 -3.565 1.00 43.06 96 GLN A CA 1
ATOM 813 C C . GLN A 1 96 ? -16.871 13.544 -4.699 1.00 43.06 96 GLN A C 1
ATOM 815 O O . GLN A 1 96 ? -17.890 14.230 -4.802 1.00 43.06 96 GLN A O 1
ATOM 820 N N . TYR A 1 97 ? -15.816 13.717 -5.493 1.00 43.78 97 TYR A N 1
ATOM 821 C CA . TYR A 1 97 ? -15.950 14.466 -6.740 1.00 43.78 97 TYR A CA 1
ATOM 822 C C . TYR A 1 97 ? -16.968 13.739 -7.636 1.00 43.78 97 TYR A C 1
ATOM 824 O O . TYR A 1 97 ? -17.213 12.544 -7.466 1.00 43.78 97 TYR A O 1
ATOM 832 N N . GLN A 1 98 ? -17.580 14.440 -8.594 1.00 37.06 98 GLN A N 1
ATOM 833 C CA . GLN A 1 98 ? -18.565 13.845 -9.516 1.00 37.06 98 GLN A CA 1
ATOM 834 C C . GLN A 1 98 ? -18.015 12.639 -10.308 1.00 37.06 98 GLN A C 1
ATOM 836 O O . GLN A 1 98 ? -18.795 11.849 -10.826 1.00 37.06 98 GLN A O 1
ATOM 841 N N . ASP A 1 99 ? -16.688 12.476 -10.361 1.00 40.72 99 ASP A N 1
ATOM 842 C CA . ASP A 1 99 ? -15.986 11.341 -10.970 1.00 40.72 99 ASP A CA 1
ATOM 843 C C . ASP A 1 99 ? -15.781 10.141 -10.020 1.00 40.72 99 ASP A C 1
ATOM 845 O O . ASP A 1 99 ? -15.157 9.152 -10.393 1.00 40.72 99 ASP A O 1
ATOM 849 N N . GLY A 1 100 ? -16.275 10.226 -8.783 1.00 40.81 100 GLY A N 1
ATOM 850 C CA . GLY A 1 100 ? -16.174 9.175 -7.777 1.00 40.81 100 GLY A CA 1
ATOM 851 C C . GLY A 1 100 ? -14.924 9.217 -6.890 1.00 40.81 100 GLY A C 1
ATOM 852 O O . GLY A 1 100 ? -14.862 8.432 -5.942 1.00 40.81 100 GLY A O 1
ATOM 853 N N . SER A 1 101 ? -13.965 10.119 -7.130 1.00 40.66 101 SER A N 1
ATOM 854 C CA . SER A 1 101 ? -12.716 10.186 -6.355 1.00 40.66 101 SER A CA 1
ATOM 855 C C . SER A 1 101 ? -12.886 10.834 -4.970 1.00 40.66 101 SER A C 1
ATOM 857 O O . SER A 1 101 ? -13.705 11.735 -4.781 1.00 40.66 101 SER A O 1
ATOM 859 N N . ILE A 1 102 ? -12.110 10.356 -3.987 1.00 48.12 102 ILE A N 1
ATOM 860 C CA . ILE A 1 102 ? -12.145 10.771 -2.571 1.00 48.12 102 ILE A CA 1
ATOM 861 C C . ILE A 1 102 ? -10.902 11.620 -2.254 1.00 48.12 102 ILE A C 1
ATOM 863 O O . ILE A 1 102 ? -9.796 11.280 -2.672 1.00 48.12 102 ILE A O 1
ATOM 867 N N . MET A 1 103 ? -11.052 12.707 -1.487 1.00 45.91 103 MET A N 1
ATOM 868 C CA . MET A 1 103 ? -9.920 13.541 -1.050 1.00 45.91 103 MET A CA 1
ATOM 869 C C . MET A 1 103 ? -8.961 12.761 -0.122 1.00 45.91 103 MET A C 1
ATOM 871 O O . MET A 1 103 ? -9.320 12.368 0.986 1.00 45.91 103 MET A O 1
ATOM 875 N N . GLN A 1 104 ? -7.722 12.554 -0.581 1.00 52.09 104 GLN A N 1
ATOM 876 C CA . GLN A 1 104 ? -6.732 11.645 0.024 1.00 52.09 104 GLN A CA 1
ATOM 877 C C . GLN A 1 104 ? -6.053 12.158 1.313 1.00 52.09 104 GLN A C 1
ATOM 879 O O . GLN A 1 104 ? -5.493 11.364 2.068 1.00 52.09 104 GLN A O 1
ATOM 884 N N . TYR A 1 105 ? -6.076 13.466 1.598 1.00 47.47 105 TYR A N 1
ATOM 885 C CA . TYR A 1 105 ? -5.371 14.035 2.764 1.00 47.47 105 TYR A CA 1
ATOM 886 C C . TYR A 1 105 ? -6.005 13.648 4.106 1.00 47.47 105 TYR A C 1
ATOM 888 O O . TYR A 1 105 ? -5.323 13.552 5.125 1.00 47.47 105 TYR A O 1
ATOM 896 N N . ASP A 1 106 ? -7.302 13.364 4.094 1.00 56.09 106 ASP A N 1
ATOM 897 C CA . ASP A 1 106 ? -8.104 13.224 5.308 1.00 56.09 106 ASP A CA 1
ATOM 898 C C . ASP A 1 106 ? -8.254 11.776 5.765 1.00 56.09 106 ASP A C 1
ATOM 900 O O . ASP A 1 106 ? -8.610 11.495 6.914 1.00 56.09 106 ASP A O 1
ATOM 904 N N . THR A 1 107 ? -7.950 10.846 4.864 1.00 66.88 107 THR A N 1
ATOM 905 C CA . THR A 1 107 ? -7.978 9.418 5.139 1.00 66.88 107 THR A CA 1
ATOM 906 C C . THR A 1 107 ? -6.695 8.926 5.796 1.00 66.88 107 THR A C 1
ATOM 908 O O . THR A 1 107 ? -6.708 7.849 6.373 1.00 66.88 107 THR A O 1
ATOM 911 N N . GLY A 1 108 ? -5.607 9.705 5.764 1.00 71.00 108 GLY A N 1
ATOM 912 C CA . GLY A 1 108 ? -4.302 9.271 6.267 1.00 71.00 108 GLY A CA 1
ATOM 913 C C . GLY A 1 108 ? -3.496 8.442 5.268 1.00 71.00 108 GLY A C 1
ATOM 914 O O . GLY A 1 108 ? -2.490 7.870 5.658 1.00 71.00 108 GLY A O 1
ATOM 915 N N . ALA A 1 109 ? -3.880 8.412 3.988 1.00 73.56 109 ALA A N 1
ATOM 916 C CA . ALA A 1 109 ? -3.184 7.675 2.928 1.00 73.56 109 ALA A CA 1
ATOM 917 C C . ALA A 1 109 ? -1.656 7.893 2.935 1.00 73.56 109 ALA A C 1
ATOM 919 O O . ALA A 1 109 ? -0.881 6.946 3.021 1.00 73.56 109 ALA A O 1
ATOM 920 N N . ASN A 1 110 ? -1.205 9.151 2.938 1.00 73.06 110 ASN A N 1
ATOM 921 C CA . ASN A 1 110 ? 0.230 9.458 2.990 1.00 73.06 110 ASN A CA 1
ATOM 922 C C . ASN A 1 110 ? 0.887 9.055 4.321 1.00 73.06 110 ASN A C 1
ATOM 924 O O . ASN A 1 110 ? 2.069 8.735 4.328 1.00 73.06 110 ASN A O 1
ATOM 928 N N . ARG A 1 111 ? 0.125 9.046 5.422 1.00 78.50 111 ARG A N 1
ATOM 929 C CA . ARG A 1 111 ? 0.618 8.641 6.744 1.00 78.50 111 ARG A CA 1
ATOM 930 C C . ARG A 1 111 ? 0.776 7.133 6.866 1.00 78.50 111 ARG A C 1
ATOM 932 O O . ARG A 1 111 ? 1.718 6.699 7.502 1.00 78.50 111 ARG A O 1
ATOM 939 N N . VAL A 1 112 ? -0.079 6.342 6.212 1.00 79.81 112 VAL A N 1
ATOM 940 C CA . VAL A 1 112 ? 0.124 4.886 6.107 1.00 79.81 112 VAL A CA 1
ATOM 941 C C . VAL A 1 112 ? 1.492 4.590 5.503 1.00 79.81 112 VAL A C 1
ATOM 943 O O . VAL A 1 112 ? 2.227 3.778 6.042 1.00 79.81 112 VAL A O 1
ATOM 946 N N . LEU A 1 113 ? 1.852 5.276 4.413 1.00 77.06 113 LEU A N 1
ATOM 947 C CA . LEU A 1 113 ? 3.166 5.101 3.795 1.00 77.06 113 LEU A CA 1
ATOM 948 C C . LEU A 1 113 ? 4.305 5.516 4.727 1.00 77.06 113 LEU A C 1
ATOM 950 O O . LEU A 1 113 ? 5.246 4.757 4.877 1.00 77.06 113 LEU A O 1
ATOM 954 N N . GLU A 1 114 ? 4.205 6.685 5.357 1.00 77.50 114 GLU A N 1
ATOM 955 C CA . GLU A 1 114 ? 5.217 7.196 6.292 1.00 77.50 114 GLU A CA 1
ATOM 956 C C . GLU A 1 114 ? 5.439 6.252 7.476 1.00 77.50 114 GLU A C 1
ATOM 958 O O . GLU A 1 114 ? 6.561 5.817 7.699 1.00 77.50 114 GLU A O 1
ATOM 963 N N . PHE A 1 115 ? 4.372 5.830 8.157 1.00 76.12 115 PHE A N 1
ATOM 964 C CA . PHE A 1 115 ? 4.492 4.920 9.295 1.00 76.12 115 PHE A CA 1
ATOM 965 C C . PHE A 1 115 ? 4.970 3.521 8.901 1.00 76.12 115 PHE A C 1
ATOM 967 O O . PHE A 1 115 ? 5.586 2.845 9.709 1.00 76.12 115 PHE A O 1
ATOM 974 N N . CYS A 1 116 ? 4.731 3.083 7.663 1.00 70.19 116 CYS A N 1
ATOM 975 C CA . CYS A 1 116 ? 5.334 1.856 7.145 1.00 70.19 116 CYS A CA 1
ATOM 976 C C . CYS A 1 116 ? 6.777 2.048 6.624 1.00 70.19 116 CYS A C 1
ATOM 978 O O . CYS A 1 116 ? 7.458 1.055 6.378 1.00 70.19 116 CYS A O 1
ATOM 980 N N . GLU A 1 117 ? 7.233 3.283 6.382 1.00 64.25 117 GLU A N 1
ATOM 981 C CA . GLU A 1 117 ? 8.584 3.621 5.894 1.00 64.25 117 GLU A CA 1
ATOM 982 C C . GLU A 1 117 ? 9.574 3.861 7.024 1.00 64.25 117 GLU A C 1
ATOM 984 O O . GLU A 1 117 ? 10.700 3.373 6.950 1.00 64.25 117 GLU A O 1
ATOM 989 N N . ASP A 1 118 ? 9.147 4.585 8.059 1.00 57.56 118 ASP A N 1
ATOM 990 C CA . ASP A 1 118 ? 9.951 4.903 9.244 1.00 57.56 118 ASP A CA 1
ATOM 991 C C . ASP A 1 118 ? 10.324 3.641 10.050 1.00 57.56 118 ASP A C 1
ATOM 993 O O . ASP A 1 118 ? 11.120 3.695 10.987 1.00 57.56 118 ASP A O 1
ATOM 997 N N . ASP A 1 119 ? 9.790 2.487 9.642 1.00 57.72 119 ASP A N 1
ATOM 998 C CA . ASP A 1 119 ? 9.667 1.292 10.456 1.00 57.72 119 ASP A CA 1
ATOM 999 C C . ASP A 1 119 ? 10.356 0.034 9.896 1.00 57.72 119 ASP A C 1
ATOM 1001 O O . ASP A 1 119 ? 10.071 -1.093 10.295 1.00 57.72 119 ASP A O 1
ATOM 1005 N N . PHE A 1 120 ? 11.311 0.188 8.974 1.00 49.38 120 PHE A N 1
ATOM 1006 C CA . PHE A 1 120 ? 12.132 -0.969 8.595 1.00 49.38 120 PHE A CA 1
ATOM 1007 C C . PHE A 1 120 ? 13.150 -1.352 9.698 1.00 49.38 120 PHE A C 1
ATOM 1009 O O . PHE A 1 120 ? 13.486 -2.522 9.865 1.00 49.38 120 PHE A O 1
ATOM 1016 N N . GLU A 1 121 ? 13.616 -0.393 10.503 1.00 46.44 121 GLU A N 1
ATOM 1017 C CA . GLU A 1 121 ? 14.651 -0.624 11.531 1.00 46.44 121 GLU A CA 1
ATOM 1018 C C . GLU A 1 121 ? 14.106 -0.640 12.979 1.00 46.44 121 GLU A C 1
ATOM 1020 O O . GLU A 1 121 ? 14.812 -1.091 13.882 1.00 46.44 121 GLU A O 1
ATOM 1025 N N . ALA A 1 122 ? 12.881 -0.156 13.240 1.00 38.88 122 ALA A N 1
ATOM 1026 C CA . ALA A 1 122 ? 12.459 0.252 14.589 1.00 38.88 122 ALA A CA 1
ATOM 1027 C C . ALA A 1 122 ? 11.496 -0.706 15.319 1.00 38.88 122 ALA A C 1
ATOM 1029 O O . ALA A 1 122 ? 11.696 -0.944 16.514 1.00 38.88 122 ALA A O 1
ATOM 1030 N N . HIS A 1 123 ? 10.484 -1.293 14.674 1.00 46.44 123 HIS A N 1
ATOM 1031 C CA . HIS A 1 123 ? 9.501 -2.106 15.397 1.00 46.44 123 HIS A CA 1
ATOM 1032 C C . HIS A 1 123 ? 9.797 -3.599 15.322 1.00 46.44 123 HIS A C 1
ATOM 1034 O O . HIS A 1 123 ? 9.174 -4.350 14.581 1.00 46.44 123 HIS A O 1
ATOM 1040 N N . LYS A 1 124 ? 10.680 -4.064 16.219 1.00 41.81 124 LYS A N 1
ATOM 1041 C CA . LYS A 1 124 ? 10.497 -5.395 16.817 1.00 41.81 124 LYS A CA 1
ATOM 1042 C C . LYS A 1 124 ? 9.0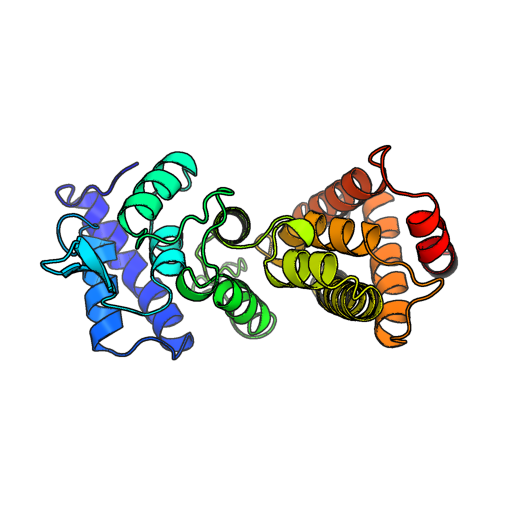86 -5.434 17.395 1.00 41.81 124 LYS A C 1
ATOM 1044 O O . LYS A 1 124 ? 8.731 -4.593 18.218 1.00 41.81 124 LYS A O 1
ATOM 1049 N N . SER A 1 125 ? 8.287 -6.383 16.929 1.00 38.31 125 SER A N 1
ATOM 1050 C CA . SER A 1 125 ? 6.930 -6.586 17.413 1.00 38.31 125 SER A CA 1
ATOM 1051 C C . SER A 1 125 ? 6.912 -6.676 18.950 1.00 38.31 125 SER A C 1
ATOM 1053 O O . SER A 1 125 ? 7.830 -7.217 19.563 1.00 38.31 125 SER A O 1
ATOM 1055 N N . ALA A 1 126 ? 5.846 -6.169 19.576 1.00 35.19 126 ALA A N 1
ATOM 1056 C CA . ALA A 1 126 ? 5.592 -6.339 21.011 1.00 35.19 126 ALA A CA 1
ATOM 1057 C C . ALA A 1 126 ? 5.324 -7.808 21.410 1.00 35.19 126 ALA A C 1
ATOM 1059 O O . ALA A 1 126 ? 5.183 -8.117 22.593 1.00 35.19 126 ALA A O 1
ATOM 1060 N N . THR A 1 127 ? 5.239 -8.704 20.427 1.00 36.88 127 THR A N 1
ATOM 1061 C CA . THR A 1 127 ? 5.288 -10.154 20.589 1.00 36.88 127 THR A CA 1
ATOM 1062 C C . THR A 1 127 ? 6.678 -10.631 20.166 1.00 36.88 127 THR A C 1
ATOM 1064 O O . THR A 1 127 ? 7.134 -10.331 19.064 1.00 36.88 127 THR A O 1
ATOM 1067 N N . ASP A 1 128 ? 7.385 -11.346 21.033 1.00 39.06 128 ASP A N 1
ATOM 1068 C CA . ASP A 1 128 ? 8.747 -11.859 20.799 1.00 39.06 128 ASP A CA 1
ATOM 1069 C C . ASP A 1 128 ? 8.861 -12.862 19.609 1.00 39.06 128 ASP A C 1
ATOM 1071 O O . ASP A 1 128 ? 9.886 -13.519 19.452 1.00 39.06 128 ASP A O 1
ATOM 1075 N N . ASP A 1 129 ? 7.846 -12.949 18.738 1.00 41.94 129 ASP A N 1
ATOM 1076 C CA . ASP A 1 129 ? 7.638 -13.971 17.703 1.00 41.94 129 ASP A CA 1
ATOM 1077 C C . ASP A 1 129 ? 7.882 -13.476 16.258 1.00 41.94 129 ASP A C 1
ATOM 1079 O O . ASP A 1 129 ? 7.317 -13.999 15.304 1.00 41.94 129 ASP A O 1
ATOM 1083 N N . GLY A 1 130 ? 8.751 -12.482 16.056 1.00 46.28 130 GLY A N 1
ATOM 1084 C CA . GLY A 1 130 ? 9.353 -12.206 14.738 1.00 46.28 130 GLY A CA 1
ATOM 1085 C C . GLY A 1 130 ? 8.488 -11.495 13.681 1.00 46.28 130 GLY A C 1
ATOM 1086 O O . GLY A 1 130 ? 9.058 -10.839 12.814 1.00 46.28 130 GLY A O 1
ATOM 1087 N N . ASP A 1 131 ? 7.157 -11.510 13.777 1.00 52.16 131 ASP A N 1
ATOM 1088 C CA . ASP A 1 131 ? 6.276 -10.844 12.804 1.00 52.16 131 ASP A CA 1
ATOM 1089 C C . ASP A 1 131 ? 6.021 -9.372 13.169 1.00 52.16 131 ASP A C 1
ATOM 1091 O O . ASP A 1 131 ? 5.273 -9.045 14.093 1.00 52.16 131 ASP A O 1
ATOM 1095 N N . THR A 1 132 ? 6.640 -8.444 12.437 1.00 60.78 132 THR A N 1
ATOM 1096 C CA . THR A 1 132 ? 6.509 -7.001 12.684 1.00 60.78 132 THR A CA 1
ATOM 1097 C C . THR A 1 132 ? 5.323 -6.426 11.907 1.00 60.78 132 THR A C 1
ATOM 1099 O O . THR A 1 132 ? 5.293 -6.413 10.678 1.00 60.78 132 THR A O 1
ATOM 1102 N N . SER A 1 133 ? 4.288 -5.963 12.609 1.00 73.12 133 SER A N 1
ATOM 1103 C CA . SER A 1 133 ? 3.130 -5.340 11.965 1.00 73.12 133 SER A CA 1
ATOM 1104 C C . SER A 1 133 ? 2.593 -4.171 12.775 1.00 73.12 133 SER A C 1
ATOM 1106 O O . SER A 1 133 ? 1.909 -4.339 13.788 1.00 73.12 133 SER A O 1
ATOM 1108 N N . PHE A 1 134 ? 2.869 -2.971 12.277 1.00 77.19 134 PHE A N 1
ATOM 1109 C CA . PHE A 1 134 ? 2.415 -1.724 12.873 1.00 77.19 134 PHE A CA 1
ATOM 1110 C C . PHE A 1 134 ? 0.884 -1.608 12.872 1.00 77.19 134 PHE A C 1
ATOM 1112 O O . PHE A 1 134 ? 0.278 -1.155 13.844 1.00 77.19 134 PHE A O 1
ATOM 1119 N N . PHE A 1 135 ? 0.234 -2.086 11.806 1.00 83.25 135 PHE A N 1
ATOM 1120 C CA . PHE A 1 135 ? -1.221 -2.054 11.666 1.00 83.25 135 PHE A CA 1
ATOM 1121 C C . PHE A 1 135 ? -1.894 -3.403 11.968 1.00 83.25 135 PHE A C 1
ATOM 1123 O O . PHE A 1 135 ? -3.035 -3.627 11.555 1.00 83.25 135 PHE A O 1
ATOM 1130 N N . GLN A 1 136 ? -1.237 -4.289 12.726 1.00 82.06 136 GLN A N 1
ATOM 1131 C CA . GLN A 1 136 ? -1.789 -5.574 13.193 1.00 82.06 136 GLN A CA 1
ATOM 1132 C C . GLN A 1 136 ? -2.357 -6.457 12.053 1.00 82.06 136 GLN A C 1
ATOM 1134 O O . GLN A 1 136 ? -3.442 -7.032 12.164 1.00 82.06 136 GLN A O 1
ATOM 1139 N N . GLY A 1 137 ? -1.644 -6.512 10.929 1.00 81.38 137 GLY A N 1
ATOM 1140 C CA . GLY A 1 137 ? -1.903 -7.296 9.722 1.00 81.38 137 GLY A CA 1
ATOM 1141 C C . GLY A 1 137 ? -2.746 -6.570 8.674 1.00 81.38 137 GLY A C 1
ATOM 1142 O O . GLY A 1 137 ? -3.093 -7.150 7.647 1.00 81.38 137 GLY A O 1
ATOM 1143 N N . LYS A 1 138 ? -3.153 -5.318 8.924 1.00 84.62 138 LYS A N 1
ATOM 1144 C CA . LYS A 1 138 ? -4.059 -4.554 8.044 1.00 84.62 138 LYS A CA 1
ATOM 1145 C C . LYS A 1 138 ? -3.353 -3.682 7.013 1.00 84.62 138 LYS A C 1
ATOM 1147 O O . LYS A 1 138 ? -4.025 -2.910 6.335 1.00 84.62 138 LYS A O 1
ATOM 1152 N N . GLU A 1 139 ? -2.044 -3.800 6.856 1.00 83.75 139 GLU A N 1
ATOM 1153 C CA . GLU A 1 139 ? -1.235 -3.030 5.911 1.00 83.75 139 GLU A CA 1
ATOM 1154 C C . GLU A 1 139 ? -1.789 -3.142 4.487 1.00 83.75 139 GLU A C 1
ATOM 1156 O O . GLU A 1 139 ? -2.070 -2.123 3.857 1.00 83.75 139 GLU A O 1
ATOM 1161 N N . GLN A 1 140 ? -2.057 -4.364 4.009 1.00 79.44 140 GLN A N 1
ATOM 1162 C CA . GLN A 1 140 ? -2.662 -4.580 2.690 1.00 79.44 140 GLN A CA 1
ATOM 1163 C C . GLN A 1 140 ? -4.007 -3.867 2.556 1.00 79.44 140 GLN A C 1
ATOM 1165 O O . GLN A 1 140 ? -4.271 -3.170 1.581 1.00 79.44 140 GLN A O 1
ATOM 1170 N N . LEU A 1 141 ? -4.860 -4.021 3.565 1.00 82.81 141 LEU A N 1
ATOM 1171 C CA . LEU A 1 141 ? -6.202 -3.460 3.563 1.00 82.81 141 LEU A CA 1
ATOM 1172 C C . LEU A 1 141 ? -6.173 -1.927 3.578 1.00 82.81 141 LEU A C 1
ATOM 1174 O O . LEU A 1 141 ? -6.971 -1.283 2.901 1.00 82.81 141 LEU A O 1
ATOM 1178 N N . LEU A 1 142 ? -5.235 -1.339 4.322 1.00 85.88 142 LEU A N 1
ATOM 1179 C CA . LEU A 1 142 ? -4.971 0.096 4.325 1.00 85.88 142 LEU A CA 1
ATOM 1180 C C . LEU A 1 142 ? -4.443 0.565 2.967 1.00 85.88 142 LEU A C 1
ATOM 1182 O O . LEU A 1 142 ? -4.918 1.587 2.473 1.00 85.88 142 LEU A O 1
ATOM 1186 N N . ALA A 1 143 ? -3.521 -0.177 2.344 1.00 81.25 143 ALA A N 1
ATOM 1187 C CA . ALA A 1 143 ? -3.047 0.127 0.998 1.00 81.25 143 ALA A CA 1
ATOM 1188 C C . ALA A 1 143 ? -4.202 0.131 -0.006 1.00 81.25 143 ALA A C 1
ATOM 1190 O O . ALA A 1 143 ? -4.417 1.134 -0.676 1.00 81.25 143 ALA A O 1
ATOM 1191 N N . GLU A 1 144 ? -4.986 -0.941 -0.060 1.00 79.62 144 GLU A N 1
ATOM 1192 C CA . GLU A 1 144 ? -6.083 -1.081 -1.019 1.00 79.62 144 GLU A CA 1
ATOM 1193 C C . GLU A 1 144 ? -7.201 -0.048 -0.844 1.00 79.62 144 GLU A C 1
ATOM 1195 O O . GLU A 1 144 ? -7.879 0.293 -1.812 1.00 79.62 144 GLU A O 1
ATOM 1200 N N . LEU A 1 145 ? -7.461 0.399 0.388 1.00 81.75 145 LEU A N 1
ATOM 1201 C CA . LEU A 1 145 ? -8.572 1.308 0.679 1.00 81.75 145 LEU A CA 1
ATOM 1202 C C . LEU A 1 145 ? -8.180 2.783 0.652 1.00 81.75 145 LEU A C 1
ATOM 1204 O O . LEU A 1 145 ? -9.049 3.628 0.427 1.00 81.75 145 LEU A O 1
ATOM 1208 N N . LEU A 1 146 ? -6.918 3.111 0.938 1.00 80.38 146 LEU A N 1
ATOM 1209 C CA . LEU A 1 146 ? -6.480 4.499 1.091 1.00 80.38 146 LEU A CA 1
ATOM 1210 C C . LEU A 1 146 ? -5.516 4.967 0.015 1.00 80.38 146 LEU A C 1
ATOM 1212 O O . LEU A 1 146 ? -5.462 6.168 -0.254 1.00 80.38 146 LEU A O 1
ATOM 1216 N N . LEU A 1 147 ? -4.733 4.061 -0.562 1.00 80.69 147 LEU A N 1
ATOM 1217 C CA . LEU A 1 147 ? -3.717 4.417 -1.536 1.00 80.69 147 LEU A CA 1
ATOM 1218 C C . LEU A 1 147 ? -4.273 4.252 -2.954 1.00 80.69 147 LEU A C 1
ATOM 1220 O O . LEU A 1 147 ? -4.966 3.275 -3.227 1.00 80.69 147 LEU A O 1
ATOM 1224 N N . PRO A 1 148 ? -3.959 5.182 -3.870 1.00 82.75 148 PRO A N 1
ATOM 1225 C CA . PRO A 1 148 ? -4.322 5.019 -5.269 1.00 82.75 148 PRO A CA 1
ATOM 1226 C C . PRO A 1 148 ? -3.610 3.798 -5.855 1.00 82.75 148 PRO A C 1
ATOM 1228 O O . PRO A 1 148 ? -2.420 3.577 -5.592 1.00 82.75 148 PRO A O 1
ATOM 1231 N N . SER A 1 149 ? -4.332 3.035 -6.672 1.00 83.44 149 SER A N 1
ATOM 1232 C CA . SER A 1 149 ? -3.803 1.836 -7.328 1.00 83.44 149 SER A CA 1
ATOM 1233 C C . SER A 1 149 ? -2.940 2.173 -8.551 1.00 83.44 149 SER A C 1
ATOM 1235 O O . SER A 1 149 ? -2.111 1.368 -8.971 1.00 83.44 149 SER A O 1
ATOM 1237 N N . SER A 1 150 ? -3.092 3.391 -9.080 1.00 89.19 150 SER A N 1
ATOM 1238 C CA . SER A 1 150 ? -2.461 3.894 -10.301 1.00 89.19 150 SER A CA 1
ATOM 1239 C C . SER A 1 150 ? -2.178 5.404 -10.204 1.00 89.19 150 SER A C 1
ATOM 1241 O O . SER A 1 150 ? -2.768 6.101 -9.374 1.00 89.19 150 SER A O 1
ATOM 1243 N N . VAL A 1 151 ? -1.256 5.941 -11.014 1.00 90.56 151 VAL A N 1
ATOM 1244 C CA . VAL A 1 151 ? -1.002 7.395 -11.046 1.00 90.56 151 VAL A CA 1
ATOM 1245 C C . VAL A 1 151 ? -2.185 8.166 -11.632 1.00 90.56 151 VAL A C 1
ATOM 1247 O O . VAL A 1 151 ? -2.423 9.298 -11.229 1.00 90.56 151 VAL A O 1
ATOM 1250 N N . GLU A 1 152 ? -2.967 7.546 -12.513 1.00 90.25 152 GLU A N 1
ATOM 1251 C CA . GLU A 1 152 ? -4.143 8.114 -13.176 1.00 90.25 152 GLU A CA 1
ATOM 1252 C C . GLU A 1 152 ? -5.276 8.457 -12.197 1.00 90.25 152 GLU A C 1
ATOM 1254 O O . GLU A 1 152 ? -6.055 9.388 -12.421 1.00 90.25 152 GLU A O 1
ATOM 1259 N N . GLU A 1 153 ? -5.352 7.740 -11.075 1.00 86.69 153 GLU A N 1
ATOM 1260 C CA . GLU A 1 153 ? -6.292 8.027 -9.991 1.00 86.69 153 GLU A CA 1
ATOM 1261 C C . GLU A 1 153 ? -5.932 9.295 -9.208 1.00 86.69 153 GLU A C 1
ATOM 1263 O O . GLU A 1 153 ? -6.777 9.852 -8.502 1.00 86.69 153 GLU A O 1
ATOM 1268 N N . GLU A 1 154 ? -4.698 9.783 -9.329 1.00 85.44 154 GLU A N 1
ATOM 1269 C CA . GLU A 1 154 ? -4.226 10.905 -8.536 1.00 85.44 154 GLU A CA 1
ATOM 1270 C C . GLU A 1 154 ? -4.607 12.260 -9.131 1.00 85.44 154 GLU A C 1
ATOM 1272 O O . GLU A 1 154 ? -4.403 12.550 -10.312 1.00 85.44 154 GLU A O 1
ATOM 1277 N N . SER A 1 155 ? -5.072 13.168 -8.269 1.00 81.62 155 SER A N 1
ATOM 1278 C CA . SER A 1 155 ? -5.454 14.524 -8.677 1.00 81.62 155 SER A CA 1
ATOM 1279 C C . SER A 1 155 ? -4.304 15.282 -9.339 1.00 81.62 155 SER A C 1
ATOM 1281 O O . SER A 1 155 ? -4.528 16.066 -10.257 1.00 81.62 155 SER A O 1
ATOM 1283 N N . TRP A 1 156 ? -3.061 15.049 -8.900 1.00 85.75 156 TRP A N 1
ATOM 1284 C CA . TRP A 1 156 ? -1.907 15.703 -9.509 1.00 85.75 156 TRP A CA 1
ATOM 1285 C C . TRP A 1 156 ? -1.692 15.270 -10.959 1.00 85.75 156 TRP A C 1
ATOM 1287 O O . TRP A 1 156 ? -1.281 16.104 -11.758 1.00 85.75 156 TRP A O 1
ATOM 1297 N N . PHE A 1 157 ? -1.959 14.003 -11.283 1.00 89.44 157 PHE A N 1
ATOM 1298 C CA . PHE A 1 157 ? -1.786 13.464 -12.627 1.00 89.44 157 PHE A CA 1
ATOM 1299 C C . PHE A 1 157 ? -2.870 14.016 -13.542 1.00 89.44 157 PHE A C 1
ATOM 1301 O O . PHE A 1 157 ? -2.567 14.596 -14.580 1.00 89.44 157 PHE A O 1
ATOM 1308 N N . LYS A 1 158 ? -4.131 13.953 -13.093 1.00 88.31 158 LYS A N 1
ATOM 1309 C CA . LYS A 1 158 ? -5.281 14.523 -13.807 1.00 88.31 158 LYS A CA 1
ATOM 1310 C C . LYS A 1 158 ? -5.094 16.012 -14.112 1.00 88.31 158 LYS A C 1
ATOM 1312 O O . LYS A 1 158 ? -5.458 16.457 -15.195 1.00 88.31 158 LYS A O 1
ATOM 1317 N N . ASN A 1 159 ? -4.544 16.781 -13.171 1.00 84.88 159 ASN A N 1
ATOM 1318 C CA . ASN A 1 159 ? -4.280 18.207 -13.375 1.00 84.88 159 ASN A CA 1
ATOM 1319 C C . ASN A 1 159 ? -3.144 18.432 -14.379 1.00 84.88 159 ASN A C 1
ATOM 1321 O O . ASN A 1 159 ? -3.336 19.169 -15.335 1.00 84.88 159 ASN A O 1
ATOM 1325 N N . SER A 1 160 ? -2.009 17.741 -14.224 1.00 89.69 160 SER A N 1
ATOM 1326 C CA . SER A 1 160 ? -0.900 17.843 -15.181 1.00 89.69 160 SER A CA 1
ATOM 1327 C C . SER A 1 160 ? -1.307 17.451 -16.604 1.00 89.69 160 SER A C 1
ATOM 1329 O O . SER A 1 160 ? -0.898 18.111 -17.552 1.00 89.69 160 SER A O 1
ATOM 1331 N N . LEU A 1 161 ? -2.158 16.431 -16.755 1.00 89.19 161 LEU A N 1
ATOM 1332 C CA . LEU A 1 161 ? -2.675 16.008 -18.056 1.00 89.19 161 LEU A CA 1
ATOM 1333 C C . LEU A 1 161 ? -3.563 17.081 -18.702 1.00 89.19 161 LEU A C 1
ATOM 1335 O O . LEU A 1 161 ? -3.457 17.325 -19.899 1.00 89.19 161 LEU A O 1
ATOM 1339 N N . LYS A 1 162 ? -4.427 17.742 -17.919 1.00 89.75 162 LYS A N 1
ATOM 1340 C CA . LYS A 1 162 ? -5.263 18.856 -18.404 1.00 89.75 162 LYS A CA 1
ATOM 1341 C C . LYS A 1 162 ? -4.430 20.053 -18.854 1.00 89.75 162 LYS A C 1
ATOM 1343 O O . LYS A 1 162 ? -4.803 20.710 -19.819 1.00 89.75 162 LYS A O 1
ATOM 1348 N N . ASP A 1 163 ? -3.328 20.307 -18.157 1.00 90.12 163 ASP A N 1
ATOM 1349 C CA . ASP A 1 163 ? -2.419 21.414 -18.446 1.00 90.12 163 ASP A CA 1
ATOM 1350 C C . ASP A 1 163 ? -1.467 21.106 -19.624 1.00 90.12 163 ASP A C 1
ATOM 1352 O O . ASP A 1 163 ? -0.752 21.998 -20.074 1.00 90.12 163 ASP A O 1
ATOM 1356 N N . GLY A 1 164 ? -1.450 19.863 -20.134 1.00 89.69 164 GLY A N 1
ATOM 1357 C CA . GLY A 1 164 ? -0.508 19.417 -21.171 1.00 89.69 164 GLY A CA 1
ATOM 1358 C C . GLY A 1 164 ? 0.953 19.401 -20.703 1.00 89.69 164 GLY A C 1
ATOM 1359 O O . GLY A 1 164 ? 1.866 19.556 -21.510 1.00 89.69 164 GLY A O 1
ATOM 1360 N N . ASP A 1 165 ? 1.179 19.268 -19.394 1.00 91.75 165 ASP A N 1
ATOM 1361 C CA . ASP A 1 165 ? 2.493 19.370 -18.752 1.00 91.75 165 ASP A CA 1
ATOM 1362 C C . ASP A 1 165 ? 3.182 17.995 -18.682 1.00 91.75 165 ASP A C 1
ATOM 1364 O O . ASP A 1 165 ? 3.321 17.378 -17.616 1.00 91.75 165 ASP A O 1
ATOM 1368 N N . ASP A 1 166 ? 3.574 17.494 -19.856 1.00 89.50 166 ASP A N 1
ATOM 1369 C CA . ASP A 1 166 ? 4.202 16.178 -20.023 1.00 89.50 166 ASP A CA 1
ATOM 1370 C C . ASP A 1 166 ? 5.513 16.055 -19.233 1.00 89.50 166 ASP A C 1
ATOM 1372 O O . ASP A 1 166 ? 5.809 14.999 -18.668 1.00 89.50 166 ASP A O 1
ATOM 1376 N N . ASP A 1 167 ? 6.284 17.139 -19.122 1.00 90.81 167 ASP A N 1
ATOM 1377 C CA . ASP A 1 167 ? 7.531 17.165 -18.354 1.00 90.81 167 ASP A CA 1
ATOM 1378 C C . ASP A 1 167 ? 7.283 16.911 -16.866 1.00 90.81 167 ASP A C 1
ATOM 1380 O O . ASP A 1 167 ? 7.973 16.096 -16.241 1.00 90.81 167 ASP A O 1
ATOM 1384 N N . ARG A 1 168 ? 6.252 17.536 -16.291 1.00 90.50 168 ARG A N 1
ATOM 1385 C CA . ARG A 1 168 ? 5.874 17.301 -14.895 1.00 90.50 168 ARG A CA 1
ATOM 1386 C C . ARG A 1 168 ? 5.316 15.903 -14.669 1.00 90.50 168 ARG A C 1
ATOM 1388 O O . ARG A 1 168 ? 5.547 15.341 -13.593 1.00 90.50 168 ARG A O 1
ATOM 1395 N N . ILE A 1 169 ? 4.589 15.338 -15.638 1.00 92.69 169 ILE A N 1
ATOM 1396 C CA . ILE A 1 169 ? 4.156 13.932 -15.581 1.00 92.69 169 ILE A CA 1
ATOM 1397 C C . ILE A 1 169 ? 5.385 13.025 -15.545 1.00 92.69 169 ILE A C 1
ATOM 1399 O O . ILE A 1 169 ? 5.492 12.192 -14.641 1.00 92.69 169 ILE A O 1
ATOM 1403 N N . ASN A 1 170 ? 6.337 13.233 -16.457 1.00 92.69 170 ASN A N 1
ATOM 1404 C CA . ASN A 1 170 ? 7.572 12.458 -16.546 1.00 92.69 170 ASN A CA 1
ATOM 1405 C C . ASN A 1 170 ? 8.381 12.509 -15.247 1.00 92.69 170 ASN A C 1
ATOM 1407 O O . ASN A 1 170 ? 8.697 11.464 -14.673 1.00 92.69 170 ASN A O 1
ATOM 1411 N N . GLU A 1 171 ? 8.665 13.711 -14.738 1.00 92.56 171 GLU A N 1
ATOM 1412 C CA . GLU A 1 171 ? 9.448 13.897 -13.513 1.00 92.56 171 GLU A CA 1
ATOM 1413 C C . GLU A 1 171 ? 8.773 13.230 -12.305 1.00 92.56 171 GLU A C 1
ATOM 1415 O O . GLU A 1 171 ? 9.418 12.552 -11.494 1.00 92.56 171 GLU A O 1
ATOM 1420 N N . LYS A 1 172 ? 7.450 13.382 -12.173 1.00 93.31 172 LYS A N 1
ATOM 1421 C CA . LYS A 1 172 ? 6.716 12.773 -11.062 1.00 93.31 172 LYS A CA 1
ATOM 1422 C C . LYS A 1 172 ? 6.653 11.258 -11.174 1.00 93.31 172 LYS A C 1
ATOM 1424 O O . LYS A 1 172 ? 6.838 10.610 -10.143 1.00 93.31 172 LYS A O 1
ATOM 1429 N N . CYS A 1 173 ? 6.428 10.703 -12.364 1.00 94.69 173 CYS A N 1
ATOM 1430 C CA . CYS A 1 173 ? 6.435 9.257 -12.578 1.00 94.69 173 CYS A CA 1
ATOM 1431 C C . CYS A 1 173 ? 7.805 8.667 -12.229 1.00 94.69 173 CYS A C 1
ATOM 1433 O O . CYS A 1 173 ? 7.870 7.750 -11.410 1.00 94.69 173 CYS A O 1
ATOM 1435 N N . GLU A 1 174 ? 8.903 9.255 -12.718 1.00 95.00 174 GLU A N 1
ATOM 1436 C CA . GLU A 1 174 ? 10.258 8.807 -12.371 1.00 95.00 174 GLU A CA 1
ATOM 1437 C C . GLU A 1 174 ? 10.500 8.861 -10.857 1.00 95.00 174 GLU A C 1
ATOM 1439 O O . GLU A 1 174 ? 10.988 7.899 -10.261 1.00 95.00 174 GLU A O 1
ATOM 1444 N N . ARG A 1 175 ? 10.100 9.952 -10.191 1.00 91.81 175 ARG A N 1
ATOM 1445 C CA . ARG A 1 175 ? 10.239 10.082 -8.733 1.00 91.81 175 ARG A CA 1
ATOM 1446 C C . ARG A 1 175 ? 9.470 8.996 -7.974 1.00 91.81 175 ARG A C 1
ATOM 1448 O O . ARG A 1 175 ? 9.947 8.531 -6.937 1.00 91.81 175 ARG A O 1
ATOM 1455 N N . LYS A 1 176 ? 8.286 8.612 -8.456 1.00 90.25 176 LYS A N 1
ATOM 1456 C CA . LYS A 1 176 ? 7.459 7.560 -7.852 1.00 90.25 176 LYS A CA 1
ATOM 1457 C C . LYS A 1 176 ? 8.052 6.169 -8.069 1.00 90.25 176 LYS A C 1
ATOM 1459 O O . LYS A 1 176 ? 8.168 5.433 -7.091 1.00 90.25 176 LYS A O 1
ATOM 1464 N N . ILE A 1 177 ? 8.497 5.861 -9.290 1.00 94.12 177 ILE A N 1
ATOM 1465 C CA . ILE A 1 177 ? 9.219 4.621 -9.617 1.00 94.12 177 ILE A CA 1
ATOM 1466 C C . ILE A 1 177 ? 10.456 4.504 -8.725 1.00 94.12 177 ILE A C 1
ATOM 1468 O O . ILE A 1 177 ? 10.625 3.508 -8.028 1.00 94.12 177 ILE A O 1
ATOM 1472 N N . ARG A 1 178 ? 11.267 5.569 -8.646 1.00 92.62 178 ARG A N 1
ATOM 1473 C CA . ARG A 1 178 ? 12.447 5.633 -7.773 1.00 92.62 178 ARG A CA 1
ATOM 1474 C C . ARG A 1 178 ? 12.130 5.289 -6.329 1.00 92.62 178 ARG A C 1
ATOM 1476 O O . ARG A 1 178 ? 12.890 4.541 -5.726 1.00 92.62 178 ARG A O 1
ATOM 1483 N N . LYS A 1 179 ? 11.045 5.834 -5.772 1.00 88.81 179 LYS A N 1
ATOM 1484 C CA . LYS A 1 179 ? 10.667 5.567 -4.382 1.00 88.81 179 LYS A CA 1
ATOM 1485 C C . LYS A 1 179 ? 10.358 4.084 -4.174 1.00 88.81 179 LYS A C 1
ATOM 1487 O O . LYS A 1 179 ? 10.974 3.467 -3.317 1.00 88.81 179 LYS A O 1
ATOM 1492 N N . VAL A 1 180 ? 9.448 3.525 -4.974 1.00 89.56 180 VAL A N 1
ATOM 1493 C CA . VAL A 1 180 ? 9.005 2.130 -4.822 1.00 89.56 180 VAL A CA 1
ATOM 1494 C C . VAL A 1 180 ? 10.158 1.156 -5.061 1.00 89.56 180 VAL A C 1
ATOM 1496 O O . VAL A 1 180 ? 10.388 0.283 -4.232 1.00 89.56 180 VAL A O 1
ATOM 1499 N N . ILE A 1 181 ? 10.925 1.346 -6.137 1.00 93.56 181 ILE A N 1
ATOM 1500 C CA . ILE A 1 181 ? 12.042 0.460 -6.480 1.00 93.56 181 ILE A CA 1
ATOM 1501 C C . ILE A 1 181 ? 13.157 0.536 -5.441 1.00 93.56 181 ILE A C 1
ATOM 1503 O O . ILE A 1 181 ? 13.599 -0.504 -4.986 1.00 93.56 181 ILE A O 1
ATOM 1507 N N . ASN A 1 182 ? 13.580 1.726 -4.998 1.00 90.19 182 ASN A N 1
ATOM 1508 C CA . ASN A 1 182 ? 14.614 1.836 -3.958 1.00 90.19 182 ASN A CA 1
ATOM 1509 C C . ASN A 1 182 ? 14.248 1.041 -2.700 1.00 90.19 182 ASN A C 1
ATOM 1511 O O . ASN A 1 182 ? 15.072 0.331 -2.134 1.00 90.19 182 ASN A O 1
ATOM 1515 N N . VAL A 1 183 ? 12.992 1.159 -2.288 1.00 86.44 183 VAL A N 1
ATOM 1516 C CA . VAL A 1 183 ? 12.479 0.560 -1.064 1.00 86.44 183 VAL A CA 1
ATOM 1517 C C . VAL A 1 183 ? 12.327 -0.965 -1.223 1.00 86.44 183 VAL A C 1
ATOM 1519 O O . VAL A 1 183 ? 12.798 -1.714 -0.372 1.00 86.44 183 VAL A O 1
ATOM 1522 N N . LEU A 1 184 ? 11.822 -1.449 -2.365 1.00 88.75 184 LEU A N 1
ATOM 1523 C CA . LEU A 1 184 ? 11.771 -2.885 -2.681 1.00 88.75 184 LEU A CA 1
ATOM 1524 C C . LEU A 1 184 ? 13.155 -3.523 -2.847 1.00 88.75 184 LEU A C 1
ATOM 1526 O O . LEU A 1 184 ? 13.364 -4.636 -2.374 1.00 88.75 184 LEU A O 1
ATOM 1530 N N . SER A 1 185 ? 14.107 -2.841 -3.485 1.00 89.56 185 SER A N 1
ATOM 1531 C CA . SER A 1 185 ? 15.476 -3.347 -3.62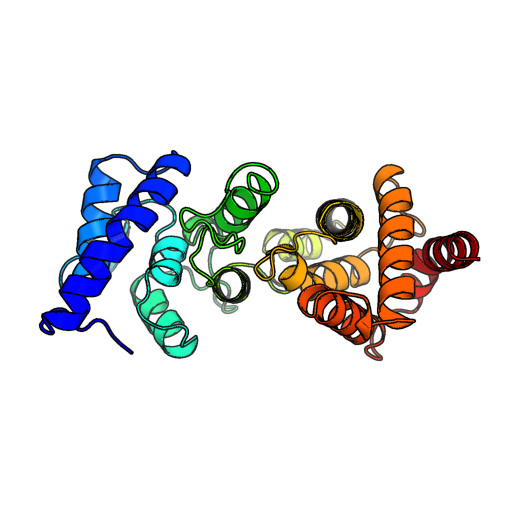5 1.00 89.56 185 SER A CA 1
ATOM 1532 C C . SER A 1 185 ? 16.142 -3.505 -2.260 1.00 89.56 185 SER A C 1
ATOM 1534 O O . SER A 1 185 ? 16.810 -4.509 -2.019 1.00 89.56 185 SER A O 1
ATOM 1536 N N . LEU A 1 186 ? 15.930 -2.559 -1.338 1.00 84.12 186 LEU A N 1
ATOM 1537 C CA . LEU A 1 186 ? 16.405 -2.680 0.044 1.00 84.12 186 LEU A CA 1
ATOM 1538 C C . LEU A 1 186 ? 15.730 -3.851 0.764 1.00 84.12 186 LEU A C 1
ATOM 1540 O O . LEU A 1 186 ? 16.426 -4.673 1.356 1.00 84.12 186 LEU A O 1
ATOM 1544 N N . TYR A 1 187 ? 14.405 -3.973 0.647 1.00 83.31 187 TYR A N 1
ATOM 1545 C CA . TYR A 1 187 ? 13.640 -5.075 1.231 1.00 83.31 187 TYR A CA 1
ATOM 1546 C C . TYR A 1 187 ? 14.165 -6.448 0.794 1.00 83.31 187 TYR A C 1
ATOM 1548 O O . TYR A 1 187 ? 14.514 -7.280 1.631 1.00 83.31 187 TYR A O 1
ATOM 1556 N N . LEU A 1 188 ? 14.304 -6.647 -0.518 1.00 85.69 188 LEU A N 1
ATOM 1557 C CA . LEU A 1 188 ? 14.779 -7.900 -1.101 1.00 85.69 188 LEU A CA 1
ATOM 1558 C C . LEU A 1 188 ? 16.262 -8.175 -0.837 1.00 85.69 188 LEU A C 1
ATOM 1560 O O . LEU A 1 188 ? 16.667 -9.322 -0.900 1.00 85.69 188 LEU A O 1
ATOM 1564 N N . SER A 1 189 ? 17.095 -7.170 -0.566 1.00 81.50 189 SER A N 1
ATOM 1565 C CA . SER A 1 189 ? 18.537 -7.387 -0.351 1.00 81.50 189 SER A CA 1
ATOM 1566 C C . SER A 1 189 ? 18.921 -7.560 1.114 1.00 81.50 189 SER A C 1
ATOM 1568 O O . SER A 1 189 ? 19.858 -8.296 1.410 1.00 81.50 189 SER A O 1
ATOM 1570 N N . ARG A 1 190 ? 18.234 -6.874 2.033 1.00 77.19 190 ARG A N 1
ATOM 1571 C CA . ARG A 1 190 ? 18.620 -6.820 3.453 1.00 77.19 190 ARG A CA 1
ATOM 1572 C C . ARG A 1 190 ? 17.771 -7.688 4.367 1.00 77.19 190 ARG A C 1
ATOM 1574 O O . ARG A 1 190 ? 18.218 -8.016 5.459 1.00 77.19 190 ARG A O 1
ATOM 1581 N N . HIS A 1 191 ? 16.560 -8.043 3.947 1.00 74.88 191 HIS A N 1
ATOM 1582 C CA . HIS A 1 191 ? 15.564 -8.618 4.853 1.00 74.88 191 HIS A CA 1
ATOM 1583 C C . HIS A 1 191 ? 15.096 -10.001 4.419 1.00 74.88 191 HIS A C 1
ATOM 1585 O O . HIS A 1 191 ? 14.038 -10.458 4.839 1.00 74.88 191 HIS A O 1
ATOM 1591 N N . MET A 1 192 ? 15.908 -10.690 3.609 1.00 74.31 192 MET A N 1
ATOM 1592 C CA . MET A 1 192 ? 15.620 -12.065 3.205 1.00 74.31 192 MET A CA 1
ATOM 1593 C C . MET A 1 192 ? 15.582 -13.039 4.385 1.00 74.31 192 MET A C 1
ATOM 1595 O O . MET A 1 192 ? 14.779 -13.965 4.382 1.00 74.31 192 MET A O 1
ATOM 1599 N N . GLU A 1 193 ? 16.415 -12.804 5.399 1.00 72.62 193 GLU A N 1
ATOM 1600 C CA . GLU A 1 193 ? 16.518 -13.658 6.588 1.00 72.62 193 GLU A CA 1
ATOM 1601 C C . GLU A 1 193 ? 15.375 -13.440 7.588 1.00 72.62 193 GLU A C 1
ATOM 1603 O O . GLU A 1 193 ? 15.022 -14.358 8.323 1.00 72.62 193 GLU A O 1
ATOM 1608 N N . ASN A 1 194 ? 14.791 -12.238 7.616 1.00 72.75 194 ASN A N 1
ATOM 1609 C CA . ASN A 1 194 ? 13.676 -11.894 8.495 1.00 72.75 194 ASN A CA 1
ATOM 1610 C C . ASN A 1 194 ? 12.655 -11.019 7.749 1.00 72.75 194 ASN A C 1
ATOM 1612 O O . ASN A 1 194 ? 12.655 -9.790 7.896 1.00 72.75 194 ASN A O 1
ATOM 1616 N N . PRO A 1 195 ? 11.837 -11.627 6.876 1.00 76.69 195 PRO A N 1
ATOM 1617 C CA . PRO A 1 195 ? 10.914 -10.887 6.037 1.00 76.69 195 PRO A CA 1
ATOM 1618 C C . PRO A 1 195 ? 9.720 -10.377 6.839 1.00 76.69 195 PRO A C 1
ATOM 1620 O O . PRO A 1 195 ? 9.099 -11.117 7.591 1.00 76.69 195 PRO A O 1
ATOM 1623 N N . ASN A 1 196 ? 9.311 -9.136 6.582 1.00 76.62 196 ASN A N 1
ATOM 1624 C CA . ASN A 1 196 ? 7.998 -8.661 7.005 1.00 76.62 196 ASN A CA 1
ATOM 1625 C C . ASN A 1 196 ? 6.958 -8.986 5.913 1.00 76.62 196 ASN A C 1
ATOM 1627 O O . ASN A 1 196 ? 6.974 -8.319 4.873 1.00 76.62 196 ASN A O 1
ATOM 1631 N N . PRO A 1 197 ? 6.039 -9.952 6.103 1.00 76.94 197 PRO A N 1
ATOM 1632 C CA . PRO A 1 197 ? 5.029 -10.285 5.096 1.00 76.94 197 PRO A CA 1
ATOM 1633 C C . PRO A 1 197 ? 4.009 -9.157 4.874 1.00 76.94 197 PRO A C 1
ATOM 1635 O O . PRO A 1 197 ? 3.334 -9.124 3.851 1.00 76.94 197 PRO A O 1
ATOM 1638 N N . ASN A 1 198 ? 3.909 -8.196 5.792 1.00 76.94 198 ASN A N 1
ATOM 1639 C CA . ASN A 1 198 ? 2.986 -7.068 5.712 1.00 76.94 198 ASN A CA 1
ATOM 1640 C C . ASN A 1 198 ? 3.587 -5.838 5.020 1.00 76.94 198 ASN A C 1
ATOM 1642 O O . ASN A 1 198 ? 2.995 -4.760 5.040 1.00 76.94 198 ASN A O 1
ATOM 1646 N N . TYR A 1 199 ? 4.745 -5.981 4.377 1.00 78.50 199 TYR A N 1
ATOM 1647 C CA . TYR A 1 199 ? 5.458 -4.855 3.799 1.00 78.50 199 TYR A CA 1
ATOM 1648 C C . TYR A 1 199 ? 4.642 -4.077 2.755 1.00 78.50 199 TYR A C 1
ATOM 1650 O O . TYR A 1 199 ? 4.335 -4.581 1.675 1.00 78.50 199 TYR A O 1
ATOM 1658 N N . ILE A 1 200 ? 4.334 -2.808 3.049 1.00 77.75 200 ILE A N 1
ATOM 1659 C CA . ILE A 1 200 ? 3.335 -2.030 2.298 1.00 77.75 200 ILE A CA 1
ATOM 1660 C C . ILE A 1 200 ? 3.682 -1.847 0.812 1.00 77.75 200 ILE A C 1
ATOM 1662 O O . ILE A 1 200 ? 2.798 -1.774 -0.042 1.00 77.75 200 ILE A O 1
ATOM 1666 N N . TYR A 1 201 ? 4.974 -1.774 0.485 1.00 80.56 201 TYR A N 1
ATOM 1667 C CA . TYR A 1 201 ? 5.441 -1.496 -0.872 1.00 80.56 201 TYR A CA 1
ATOM 1668 C C . TYR A 1 201 ? 5.223 -2.654 -1.837 1.00 80.56 201 TYR A C 1
ATOM 1670 O O . TYR A 1 201 ? 5.099 -2.409 -3.038 1.00 80.56 201 TYR A O 1
ATOM 1678 N N . ARG A 1 202 ? 5.083 -3.885 -1.330 1.00 81.81 202 ARG A N 1
ATOM 1679 C CA . ARG A 1 202 ? 4.683 -5.026 -2.160 1.00 81.81 202 ARG A CA 1
ATOM 1680 C C . ARG A 1 202 ? 3.274 -4.828 -2.736 1.00 81.81 202 ARG A C 1
ATOM 1682 O O . ARG A 1 202 ? 3.025 -5.167 -3.879 1.00 81.81 202 ARG A O 1
ATOM 1689 N N . TYR A 1 203 ? 2.389 -4.130 -2.021 1.00 82.50 203 TYR A N 1
ATOM 1690 C CA . TYR A 1 203 ? 1.047 -3.792 -2.515 1.00 82.50 203 TYR A CA 1
ATOM 1691 C C . TYR A 1 203 ? 1.030 -2.555 -3.432 1.00 82.50 203 TYR A C 1
ATOM 1693 O O . TYR A 1 203 ? -0.014 -2.166 -3.953 1.00 82.50 203 TYR A O 1
ATOM 1701 N N . ARG A 1 204 ? 2.181 -1.895 -3.636 1.00 86.06 204 ARG A N 1
ATOM 1702 C CA . ARG A 1 204 ? 2.335 -0.722 -4.517 1.00 86.06 204 ARG A CA 1
ATOM 1703 C C . ARG A 1 204 ? 2.868 -1.082 -5.902 1.00 86.06 204 ARG A C 1
ATOM 1705 O O . ARG A 1 204 ? 3.126 -0.169 -6.691 1.00 86.06 204 ARG A O 1
ATOM 1712 N N . LEU A 1 205 ? 3.007 -2.371 -6.219 1.00 90.12 205 LEU A N 1
ATOM 1713 C CA . LEU A 1 205 ? 3.504 -2.828 -7.517 1.00 90.12 205 LEU A CA 1
ATOM 1714 C C . LEU A 1 205 ? 2.627 -2.325 -8.670 1.00 90.12 205 LEU A C 1
ATOM 1716 O O . LEU A 1 205 ? 3.161 -1.714 -9.592 1.00 90.12 205 LEU A O 1
ATOM 1720 N N . SER A 1 206 ? 1.297 -2.437 -8.579 1.00 89.69 206 SER A N 1
ATOM 1721 C CA . SER A 1 206 ? 0.372 -1.907 -9.600 1.00 89.69 206 SER A CA 1
ATOM 1722 C C . SER A 1 206 ? 0.569 -0.410 -9.859 1.00 89.69 206 SER A C 1
ATOM 1724 O O . SER A 1 206 ? 0.648 0.024 -11.008 1.00 89.69 206 SER A O 1
ATOM 1726 N N . TYR A 1 207 ? 0.760 0.375 -8.794 1.00 90.44 207 TYR A N 1
ATOM 1727 C CA . TYR A 1 207 ? 1.027 1.809 -8.905 1.00 90.44 207 TYR A CA 1
ATOM 1728 C C . TYR A 1 207 ? 2.370 2.085 -9.591 1.00 90.44 207 TYR A C 1
ATOM 1730 O O . TYR A 1 207 ? 2.475 2.991 -10.416 1.00 90.44 207 TYR A O 1
ATOM 1738 N N . CYS A 1 208 ? 3.405 1.302 -9.270 1.00 91.94 208 CYS A N 1
ATOM 1739 C CA . CYS A 1 208 ? 4.712 1.399 -9.920 1.00 91.94 208 CYS A CA 1
ATOM 1740 C C . CYS A 1 208 ? 4.626 1.080 -11.420 1.00 91.94 208 CYS A C 1
ATOM 1742 O O . CYS A 1 208 ? 5.211 1.791 -12.235 1.00 91.94 208 CYS A O 1
ATOM 1744 N N . ILE A 1 209 ? 3.864 0.049 -11.790 1.00 92.62 209 ILE A N 1
ATOM 1745 C CA . ILE A 1 209 ? 3.644 -0.357 -13.182 1.00 92.62 209 ILE A CA 1
ATOM 1746 C C . ILE A 1 209 ? 2.869 0.716 -13.957 1.00 92.62 209 ILE A C 1
ATOM 1748 O O . ILE A 1 209 ? 3.248 1.071 -15.071 1.00 92.62 209 ILE A O 1
ATOM 1752 N N . SER A 1 210 ? 1.833 1.307 -13.361 1.00 93.31 210 SER A N 1
ATOM 1753 C CA . SER A 1 210 ? 1.110 2.433 -13.965 1.00 93.31 210 SER A CA 1
ATOM 1754 C C . SER A 1 210 ? 2.008 3.674 -14.140 1.00 93.31 210 SER A C 1
ATOM 1756 O O . SER A 1 210 ? 1.973 4.321 -15.189 1.00 93.31 210 SER A O 1
ATOM 1758 N N . ALA A 1 211 ? 2.898 3.970 -13.184 1.00 94.25 211 ALA A N 1
ATOM 1759 C CA . ALA A 1 211 ? 3.879 5.045 -13.343 1.00 94.25 211 ALA A CA 1
ATOM 1760 C C . ALA A 1 211 ? 4.852 4.782 -14.511 1.00 94.25 211 ALA A C 1
ATOM 1762 O O . ALA A 1 211 ? 5.184 5.710 -15.246 1.00 94.25 211 ALA A O 1
ATOM 1763 N N . LEU A 1 212 ? 5.274 3.527 -14.717 1.00 93.56 212 LEU A N 1
ATOM 1764 C CA . LEU A 1 212 ? 6.106 3.129 -15.860 1.00 93.56 212 LEU A CA 1
ATOM 1765 C C . LEU A 1 212 ? 5.382 3.333 -17.198 1.00 93.56 212 LEU A C 1
ATOM 1767 O O . LEU A 1 212 ? 5.976 3.888 -18.119 1.00 93.56 212 LEU A O 1
ATOM 1771 N N . LYS A 1 213 ? 4.096 2.963 -17.295 1.00 92.06 213 LYS A N 1
ATOM 1772 C CA . LYS A 1 213 ? 3.268 3.165 -18.505 1.00 92.06 213 LYS A CA 1
ATOM 1773 C C . LYS A 1 213 ? 3.216 4.632 -18.957 1.00 92.06 213 LYS A C 1
ATOM 1775 O O . LYS A 1 213 ? 3.153 4.914 -20.155 1.00 92.06 213 LYS A O 1
ATOM 1780 N N . ASN A 1 214 ? 3.248 5.560 -18.002 1.00 92.62 214 ASN A N 1
ATOM 1781 C CA . ASN A 1 214 ? 3.121 6.997 -18.251 1.00 92.62 214 ASN A CA 1
ATOM 1782 C C . ASN A 1 214 ? 4.458 7.740 -18.349 1.00 92.62 214 ASN A C 1
ATOM 1784 O O . ASN A 1 214 ? 4.467 8.941 -18.608 1.00 92.62 214 ASN A O 1
ATOM 1788 N N . PHE A 1 215 ? 5.587 7.053 -18.183 1.00 92.88 215 PHE A N 1
ATOM 1789 C CA . PHE A 1 215 ? 6.900 7.647 -18.394 1.00 92.88 215 PHE A CA 1
ATOM 1790 C C . PHE A 1 215 ? 7.236 7.701 -19.894 1.00 92.88 215 PHE A C 1
ATOM 1792 O O . PHE A 1 215 ? 7.128 6.703 -20.605 1.00 92.88 215 PHE A O 1
ATOM 1799 N N . LYS A 1 216 ? 7.653 8.872 -20.384 1.00 88.50 216 LYS A N 1
ATOM 1800 C CA . LYS A 1 216 ? 7.971 9.141 -21.799 1.00 88.50 216 LYS A CA 1
ATOM 1801 C C . LYS A 1 216 ? 9.455 9.415 -22.063 1.00 88.50 216 LYS A C 1
ATOM 1803 O O . LYS A 1 216 ? 9.810 9.846 -23.156 1.00 88.50 216 LYS A O 1
ATOM 1808 N N . GLY A 1 217 ? 10.333 9.169 -21.093 1.00 86.31 217 GLY A N 1
ATOM 1809 C CA . GLY A 1 217 ? 11.778 9.263 -21.299 1.00 86.31 217 GLY A CA 1
ATOM 1810 C C . GLY A 1 217 ? 12.357 8.022 -21.981 1.00 86.31 217 GLY A C 1
ATOM 1811 O O . GLY A 1 217 ? 11.859 6.911 -21.811 1.00 86.31 217 GLY A O 1
ATOM 1812 N N . SER A 1 218 ? 13.452 8.204 -22.717 1.00 87.75 218 SER A N 1
ATOM 1813 C CA . SER A 1 218 ? 14.246 7.098 -23.266 1.00 87.75 218 SER A CA 1
ATOM 1814 C C . SER A 1 218 ? 15.165 6.450 -22.226 1.00 87.75 218 SER A C 1
ATOM 1816 O O . SER A 1 218 ? 15.642 5.339 -22.433 1.00 87.75 218 SER A O 1
ATOM 1818 N N . GLU A 1 219 ? 15.434 7.142 -21.117 1.00 92.62 219 GLU A N 1
ATOM 1819 C CA . GLU A 1 219 ? 16.200 6.627 -19.986 1.00 92.62 219 GLU A CA 1
ATOM 1820 C C . GLU A 1 219 ? 15.792 7.303 -18.673 1.00 92.62 219 GLU A C 1
ATOM 1822 O O . GLU A 1 219 ? 15.318 8.442 -18.661 1.00 92.62 219 GLU A O 1
ATOM 1827 N N . PHE A 1 220 ? 16.037 6.624 -17.552 1.00 94.75 220 PHE A N 1
ATOM 1828 C CA . PHE A 1 220 ? 15.961 7.253 -16.235 1.00 94.75 220 PHE A CA 1
ATOM 1829 C C . PHE A 1 220 ? 17.125 8.228 -16.031 1.00 94.75 220 PHE A C 1
ATOM 1831 O O . PHE A 1 220 ? 18.253 7.967 -16.446 1.00 94.75 220 PHE A O 1
ATOM 1838 N N . ARG A 1 221 ? 16.890 9.338 -15.337 1.00 92.19 221 ARG A N 1
ATOM 1839 C CA . ARG A 1 221 ? 17.926 10.318 -14.984 1.00 92.19 221 ARG A CA 1
ATOM 1840 C C . ARG A 1 221 ? 18.652 9.915 -13.704 1.00 92.19 221 ARG A C 1
ATOM 1842 O O . ARG A 1 221 ? 19.863 10.092 -13.579 1.00 92.19 221 ARG A O 1
ATOM 1849 N N . ALA A 1 222 ? 17.929 9.360 -12.735 1.00 91.62 222 ALA A N 1
ATOM 1850 C CA . ALA A 1 222 ? 18.484 9.051 -11.422 1.00 91.62 222 ALA A CA 1
ATOM 1851 C C . ALA A 1 222 ? 19.403 7.814 -11.448 1.00 91.62 222 ALA A C 1
ATOM 1853 O O . ALA A 1 222 ? 18.927 6.685 -11.544 1.00 91.62 222 ALA A O 1
ATOM 1854 N N . LYS A 1 223 ? 20.718 8.006 -11.262 1.00 93.00 223 LYS A N 1
ATOM 1855 C CA . LYS A 1 223 ? 21.706 6.907 -11.196 1.00 93.00 223 LYS A CA 1
ATOM 1856 C C . LYS A 1 223 ? 21.340 5.833 -10.161 1.00 93.00 223 LYS A C 1
ATOM 1858 O O . LYS A 1 223 ? 21.349 4.653 -10.485 1.00 93.00 223 LYS A O 1
ATOM 1863 N N . ILE A 1 224 ? 20.929 6.245 -8.962 1.00 92.75 224 ILE A N 1
ATOM 1864 C CA . ILE A 1 224 ? 20.543 5.316 -7.888 1.00 92.75 224 ILE A CA 1
ATOM 1865 C C . ILE A 1 224 ? 19.324 4.452 -8.251 1.00 92.75 224 ILE A C 1
ATOM 1867 O O . ILE A 1 224 ? 19.238 3.301 -7.846 1.00 92.75 224 ILE A O 1
ATOM 1871 N N . LEU A 1 225 ? 18.384 4.977 -9.051 1.00 95.19 225 LEU A N 1
ATOM 1872 C CA . LEU A 1 225 ? 17.263 4.176 -9.552 1.00 95.19 225 LEU A CA 1
ATOM 1873 C C . LEU A 1 225 ? 17.777 3.084 -10.496 1.00 95.19 225 LEU A C 1
ATOM 1875 O O . LEU A 1 225 ? 17.351 1.943 -10.375 1.00 95.19 225 LEU A O 1
ATOM 1879 N N . LYS A 1 226 ? 18.715 3.417 -11.391 1.00 95.81 226 LYS A N 1
ATOM 1880 C CA . LYS A 1 226 ? 19.327 2.448 -12.313 1.00 95.81 226 LYS A CA 1
ATOM 1881 C C . LYS A 1 226 ? 19.985 1.293 -11.551 1.00 95.81 226 LYS A C 1
ATOM 1883 O O . LYS A 1 226 ? 19.726 0.139 -11.864 1.00 95.81 226 LYS A O 1
ATOM 1888 N N . GLU A 1 227 ? 20.781 1.606 -10.530 1.00 95.50 227 GLU A N 1
ATOM 1889 C CA . GLU A 1 227 ? 21.442 0.611 -9.669 1.00 95.50 227 GLU 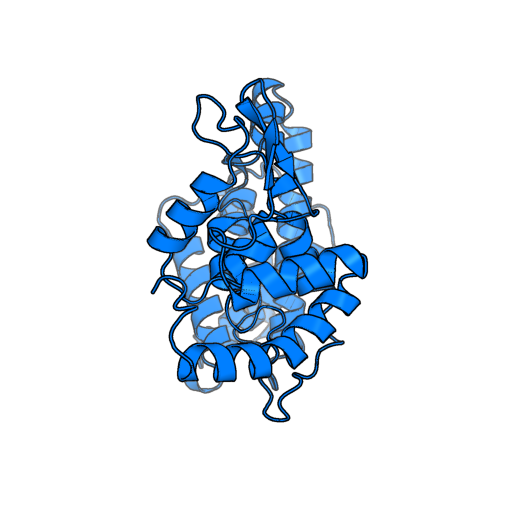A CA 1
ATOM 1890 C C . GLU A 1 227 ? 20.415 -0.263 -8.933 1.00 95.50 227 GLU A C 1
ATOM 1892 O O . GLU A 1 227 ? 20.486 -1.489 -8.978 1.00 95.50 227 GLU A O 1
ATOM 1897 N N . ASN A 1 228 ? 19.400 0.357 -8.330 1.00 95.94 228 ASN A N 1
ATOM 1898 C CA . ASN A 1 228 ? 18.360 -0.373 -7.612 1.00 95.94 228 ASN A CA 1
ATOM 1899 C C . ASN A 1 228 ? 17.498 -1.252 -8.523 1.00 95.94 228 ASN A C 1
ATOM 1901 O O . ASN A 1 228 ? 17.068 -2.313 -8.077 1.00 95.94 228 ASN A O 1
ATOM 1905 N N . LEU A 1 229 ? 17.259 -0.857 -9.778 1.00 96.25 229 LEU A N 1
ATOM 1906 C CA . LEU A 1 229 ? 16.570 -1.701 -10.758 1.00 96.25 229 LEU A CA 1
ATOM 1907 C C . LEU A 1 229 ? 17.359 -2.982 -11.034 1.00 96.25 229 LEU A C 1
ATOM 1909 O O . LEU A 1 229 ? 16.761 -4.052 -11.043 1.00 96.25 229 LEU A O 1
ATOM 1913 N N . VAL A 1 230 ? 18.683 -2.894 -11.199 1.00 96.25 230 VAL A N 1
ATOM 1914 C CA . VAL A 1 230 ? 19.533 -4.084 -11.377 1.00 96.25 230 VAL A CA 1
ATOM 1915 C C . VAL A 1 230 ? 19.435 -4.992 -10.152 1.00 96.25 230 VAL A C 1
ATOM 1917 O O . VAL A 1 230 ? 19.156 -6.179 -10.301 1.00 96.25 230 VAL A O 1
ATOM 1920 N N . THR A 1 231 ? 19.559 -4.440 -8.940 1.00 94.75 231 THR A N 1
ATOM 1921 C CA . THR A 1 231 ? 19.391 -5.199 -7.686 1.00 94.75 231 THR A CA 1
ATOM 1922 C C . THR A 1 231 ? 18.023 -5.877 -7.601 1.00 94.75 231 THR A C 1
ATOM 1924 O O . THR A 1 231 ? 17.931 -7.050 -7.243 1.00 94.75 231 THR A O 1
ATOM 1927 N N . PHE A 1 232 ? 16.958 -5.153 -7.951 1.00 95.06 232 PHE A N 1
ATOM 1928 C CA . PHE A 1 232 ? 15.590 -5.663 -7.926 1.00 95.06 232 PHE A CA 1
ATOM 1929 C C . PHE A 1 232 ? 15.413 -6.828 -8.902 1.00 95.06 232 PHE A C 1
ATOM 1931 O O . PHE A 1 232 ? 14.987 -7.904 -8.493 1.00 95.06 232 PHE A O 1
ATOM 1938 N N . PHE A 1 233 ? 15.795 -6.650 -10.171 1.00 95.38 233 PHE A N 1
ATOM 1939 C CA . PHE A 1 233 ? 15.685 -7.706 -11.179 1.00 95.38 233 PHE A CA 1
ATOM 1940 C C . PHE A 1 233 ? 16.561 -8.918 -10.855 1.00 95.38 233 PHE A C 1
ATOM 1942 O O . PHE A 1 233 ? 16.105 -10.044 -11.017 1.00 95.38 233 PHE A O 1
ATOM 1949 N N . THR A 1 234 ? 17.757 -8.711 -10.302 1.00 94.88 234 THR A N 1
ATOM 1950 C CA . THR A 1 234 ? 18.624 -9.806 -9.837 1.00 94.88 234 THR A CA 1
ATOM 1951 C C . THR A 1 234 ? 17.928 -10.633 -8.755 1.00 94.88 234 THR A C 1
ATOM 1953 O O . THR A 1 234 ? 17.946 -11.862 -8.793 1.00 94.88 234 THR A O 1
ATOM 1956 N N . ALA A 1 235 ? 17.279 -9.975 -7.789 1.00 93.38 235 ALA A N 1
ATOM 1957 C CA . ALA A 1 235 ? 16.517 -10.671 -6.757 1.00 93.38 235 ALA A CA 1
ATOM 1958 C C . ALA A 1 235 ? 15.329 -11.442 -7.353 1.00 93.38 235 ALA A C 1
ATOM 1960 O O . ALA A 1 235 ? 15.126 -12.601 -6.998 1.00 93.38 235 ALA A O 1
ATOM 1961 N N . LEU A 1 236 ? 14.586 -10.840 -8.290 1.00 93.25 236 LEU A N 1
ATOM 1962 C CA . LEU A 1 236 ? 13.481 -11.512 -8.980 1.00 93.25 236 LEU A CA 1
ATOM 1963 C C . LEU A 1 236 ? 13.938 -12.771 -9.722 1.00 93.25 236 LEU A C 1
ATOM 1965 O O . LEU A 1 236 ? 13.260 -13.794 -9.644 1.00 93.25 236 LEU A O 1
ATOM 1969 N N . GLU A 1 237 ? 15.075 -12.716 -10.414 1.00 92.31 237 GLU A N 1
ATOM 1970 C CA . GLU A 1 237 ? 15.624 -13.862 -11.143 1.00 92.31 237 GLU A CA 1
ATOM 1971 C C . GLU A 1 237 ? 16.011 -14.998 -10.201 1.00 92.31 237 GLU A C 1
ATOM 1973 O O . GLU A 1 237 ? 15.598 -16.135 -10.424 1.00 92.31 237 GLU A O 1
ATOM 1978 N N . LYS A 1 238 ? 16.711 -14.691 -9.103 1.00 92.81 238 LYS A N 1
ATOM 1979 C CA . LYS A 1 238 ? 17.083 -15.694 -8.094 1.00 92.81 238 LYS A CA 1
ATOM 1980 C C . LYS A 1 238 ? 15.858 -16.344 -7.445 1.00 92.81 238 LYS A C 1
ATOM 1982 O O . LYS A 1 238 ? 15.784 -17.569 -7.370 1.00 92.81 238 LYS A O 1
ATOM 1987 N N . ILE A 1 239 ? 14.873 -15.534 -7.044 1.00 93.25 239 ILE A N 1
ATOM 1988 C CA . ILE A 1 239 ? 13.619 -16.022 -6.449 1.00 93.25 239 ILE A CA 1
ATOM 1989 C C . ILE A 1 239 ? 12.852 -16.898 -7.440 1.00 93.25 239 ILE A C 1
ATOM 1991 O O . ILE A 1 239 ? 12.329 -17.942 -7.068 1.00 93.25 239 ILE A O 1
ATOM 1995 N N . THR A 1 240 ? 12.792 -16.497 -8.709 1.00 91.06 240 THR A N 1
ATOM 1996 C CA . THR A 1 240 ? 12.065 -17.249 -9.740 1.00 91.06 240 THR A CA 1
ATOM 1997 C C . THR A 1 240 ? 12.769 -18.559 -10.100 1.00 91.06 240 THR A C 1
ATOM 1999 O O . THR A 1 240 ? 12.093 -19.546 -10.383 1.00 91.06 240 THR A O 1
ATOM 2002 N N . ALA A 1 241 ? 14.105 -18.592 -10.076 1.00 92.44 241 ALA A N 1
ATOM 2003 C CA . ALA A 1 241 ? 14.888 -19.793 -10.357 1.00 92.44 241 ALA A CA 1
ATOM 2004 C C . ALA A 1 241 ? 14.760 -20.856 -9.252 1.00 92.44 241 ALA A C 1
ATOM 2006 O O . ALA A 1 241 ? 14.661 -22.044 -9.563 1.00 92.44 241 ALA A O 1
ATOM 2007 N N . SER A 1 242 ? 14.706 -20.430 -7.986 1.00 93.31 242 SER A N 1
ATOM 2008 C CA . SER A 1 242 ? 14.648 -21.327 -6.826 1.00 93.31 242 SER A CA 1
ATOM 2009 C C . SER A 1 242 ? 13.620 -20.869 -5.781 1.00 93.31 242 SER A C 1
ATOM 2011 O O . SER A 1 242 ? 13.989 -20.558 -4.652 1.00 93.31 242 SER A O 1
ATOM 2013 N N . PRO A 1 243 ? 12.311 -20.843 -6.094 1.00 93.44 243 PRO A N 1
ATOM 2014 C CA . PRO A 1 243 ? 11.299 -20.261 -5.204 1.00 93.44 243 PRO A CA 1
ATOM 2015 C C . PRO A 1 243 ? 11.207 -20.954 -3.839 1.00 93.44 243 PRO A C 1
ATOM 2017 O O . PRO A 1 243 ? 10.873 -20.308 -2.853 1.00 93.44 243 PRO A O 1
ATOM 2020 N N . ASN A 1 244 ? 11.546 -22.246 -3.764 1.00 94.50 244 ASN A N 1
ATOM 2021 C CA . ASN A 1 244 ? 11.534 -23.015 -2.515 1.00 94.50 244 ASN A CA 1
ATOM 2022 C C . ASN A 1 244 ? 12.606 -22.564 -1.507 1.00 94.50 244 ASN A C 1
ATOM 2024 O O . ASN A 1 244 ? 12.492 -22.898 -0.329 1.00 94.50 244 ASN A O 1
ATOM 2028 N N . ASP A 1 245 ? 13.619 -21.815 -1.954 1.00 92.31 245 ASP A N 1
ATOM 2029 C CA . ASP A 1 245 ? 14.708 -21.321 -1.105 1.00 92.31 245 ASP A CA 1
ATOM 2030 C C . ASP A 1 245 ? 14.372 -19.966 -0.456 1.00 92.31 245 ASP A C 1
ATOM 2032 O O . ASP A 1 245 ? 15.161 -19.441 0.331 1.00 92.31 245 ASP A O 1
ATOM 2036 N N . TYR A 1 246 ? 13.207 -19.386 -0.771 1.00 90.25 246 TYR A N 1
ATOM 2037 C CA . TYR A 1 246 ? 12.816 -18.052 -0.326 1.00 90.25 246 TYR A CA 1
ATOM 2038 C C . TYR A 1 246 ? 11.505 -18.056 0.467 1.00 90.25 246 TYR A C 1
ATOM 2040 O O . TYR A 1 246 ? 10.594 -18.835 0.181 1.00 90.25 246 TYR A O 1
ATOM 2048 N N . PRO A 1 247 ? 11.354 -17.128 1.430 1.00 87.69 247 PRO A N 1
ATOM 2049 C CA . PRO A 1 247 ? 10.075 -16.877 2.076 1.00 87.69 247 PRO A CA 1
ATOM 2050 C C . PRO A 1 247 ? 8.933 -16.623 1.084 1.00 87.69 247 PRO A C 1
ATOM 2052 O O . PRO A 1 247 ? 9.069 -15.850 0.131 1.00 87.69 247 PRO A O 1
ATOM 2055 N N . GLN A 1 248 ? 7.771 -17.212 1.375 1.00 87.88 248 GLN A N 1
ATOM 2056 C CA . GLN A 1 248 ? 6.568 -17.160 0.537 1.00 87.88 248 GLN A CA 1
ATOM 2057 C C . GLN A 1 248 ? 6.179 -15.729 0.125 1.00 87.88 248 GLN A C 1
ATOM 2059 O O . GLN A 1 248 ? 5.816 -15.493 -1.023 1.00 87.88 248 GLN A O 1
ATOM 2064 N N . CYS A 1 249 ? 6.319 -14.745 1.019 1.00 85.19 249 CYS A N 1
ATOM 2065 C CA . CYS A 1 249 ? 5.978 -13.353 0.722 1.00 85.19 249 CYS A CA 1
ATOM 2066 C C . CYS A 1 249 ? 6.844 -12.730 -0.388 1.00 85.19 249 CYS A C 1
ATOM 2068 O O . CYS A 1 249 ? 6.354 -11.875 -1.131 1.00 85.19 249 CYS A O 1
ATOM 2070 N N . PHE A 1 250 ? 8.108 -13.141 -0.535 1.00 89.50 250 PHE A N 1
ATOM 2071 C CA . PHE A 1 250 ? 8.962 -12.691 -1.637 1.00 89.50 250 PHE A CA 1
ATOM 2072 C C . PHE A 1 250 ? 8.614 -13.391 -2.940 1.00 89.50 250 PHE A C 1
ATOM 2074 O O . PHE A 1 250 ? 8.583 -12.736 -3.980 1.00 89.50 250 PHE A O 1
ATOM 2081 N N . VAL A 1 251 ? 8.309 -14.690 -2.878 1.00 92.38 251 VAL A N 1
ATOM 2082 C CA . VAL A 1 251 ? 7.839 -15.460 -4.034 1.00 92.38 251 VAL A CA 1
ATOM 2083 C C . VAL A 1 251 ? 6.562 -14.833 -4.592 1.00 92.38 251 VAL A C 1
ATOM 2085 O O . VAL A 1 251 ? 6.492 -14.552 -5.785 1.00 92.38 251 VAL A O 1
ATOM 2088 N N . GLU A 1 252 ? 5.595 -14.512 -3.731 1.00 91.31 252 GLU A N 1
ATOM 2089 C CA . GLU A 1 252 ? 4.359 -13.813 -4.102 1.00 91.31 252 GLU A CA 1
ATOM 2090 C C . GLU A 1 252 ? 4.633 -12.439 -4.716 1.00 91.31 252 GLU A C 1
ATOM 2092 O O . GLU A 1 252 ? 4.094 -12.122 -5.772 1.00 91.31 252 GLU A O 1
ATOM 2097 N N . THR A 1 253 ? 5.516 -11.646 -4.100 1.00 90.44 253 THR A N 1
ATOM 2098 C CA . THR A 1 253 ? 5.899 -10.321 -4.619 1.00 90.44 253 THR A CA 1
ATOM 2099 C C . THR A 1 253 ? 6.527 -10.438 -6.013 1.00 90.44 253 THR A C 1
ATOM 2101 O O . THR A 1 253 ? 6.206 -9.659 -6.912 1.00 90.44 253 THR A O 1
ATOM 2104 N N . ALA A 1 254 ? 7.405 -11.424 -6.217 1.00 92.94 254 ALA A N 1
ATOM 2105 C CA . ALA A 1 254 ? 8.072 -11.658 -7.492 1.00 92.94 254 ALA A CA 1
ATOM 2106 C C . ALA A 1 254 ? 7.099 -12.140 -8.575 1.00 92.94 254 ALA A C 1
ATOM 2108 O O . ALA A 1 254 ? 7.129 -11.646 -9.706 1.00 92.94 254 ALA A O 1
ATOM 2109 N N . GLN A 1 255 ? 6.204 -13.066 -8.226 1.00 92.56 255 GLN A N 1
ATOM 2110 C CA . GLN A 1 255 ? 5.152 -13.556 -9.113 1.00 92.56 255 GLN A CA 1
ATOM 2111 C C . GLN A 1 255 ? 4.169 -12.447 -9.483 1.00 92.56 255 GLN A C 1
ATOM 2113 O O . GLN A 1 255 ? 3.819 -12.315 -10.654 1.00 92.56 255 GLN A O 1
ATOM 2118 N N . GLU A 1 256 ? 3.751 -11.623 -8.521 1.00 91.62 256 GLU A N 1
ATOM 2119 C CA . GLU A 1 256 ? 2.857 -10.496 -8.766 1.00 91.62 256 GLU A CA 1
ATOM 2120 C C . GLU A 1 256 ? 3.506 -9.465 -9.688 1.00 91.62 256 GLU A C 1
ATOM 2122 O O . GLU A 1 256 ? 2.889 -9.077 -10.681 1.00 91.62 256 GLU A O 1
ATOM 2127 N N . PHE A 1 257 ? 4.755 -9.066 -9.420 1.00 92.12 257 PHE A N 1
ATOM 2128 C CA . PHE A 1 257 ? 5.472 -8.157 -10.312 1.00 92.12 257 PHE A CA 1
ATOM 2129 C C . PHE A 1 257 ? 5.596 -8.751 -11.715 1.00 92.12 257 PHE A C 1
ATOM 2131 O O . PHE A 1 257 ? 5.267 -8.078 -12.683 1.00 92.12 257 PHE A O 1
ATOM 2138 N N . THR A 1 258 ? 6.008 -10.016 -11.835 1.00 89.69 258 THR A N 1
ATOM 2139 C CA . THR A 1 258 ? 6.151 -10.704 -13.128 1.00 89.69 258 THR A CA 1
ATOM 2140 C C . THR A 1 258 ? 4.826 -10.762 -13.881 1.00 89.69 258 THR A C 1
ATOM 2142 O O . THR A 1 258 ? 4.785 -10.504 -15.081 1.00 89.69 258 THR A O 1
ATOM 2145 N N . ARG A 1 259 ? 3.725 -11.057 -13.183 1.00 91.00 259 ARG A N 1
ATOM 2146 C CA . ARG A 1 259 ? 2.376 -11.061 -13.752 1.00 91.00 259 ARG A CA 1
ATOM 2147 C C . ARG A 1 259 ? 2.003 -9.674 -14.268 1.00 91.00 259 ARG A C 1
ATOM 2149 O O . ARG A 1 259 ? 1.651 -9.556 -15.432 1.00 91.00 259 ARG A O 1
ATOM 2156 N N . LEU A 1 260 ? 2.134 -8.635 -13.441 1.00 90.19 260 LEU A N 1
ATOM 2157 C CA . LEU A 1 260 ? 1.834 -7.249 -13.822 1.00 90.19 260 LEU A CA 1
ATOM 2158 C C . LEU A 1 260 ? 2.752 -6.729 -14.940 1.00 90.19 260 LEU A C 1
ATOM 2160 O O . LEU A 1 260 ? 2.341 -5.896 -15.743 1.00 90.19 260 LEU A O 1
ATOM 2164 N N . PHE A 1 261 ? 3.997 -7.205 -14.985 1.00 88.56 261 PHE A N 1
ATOM 2165 C CA . PHE A 1 261 ? 4.986 -6.835 -15.992 1.00 88.56 261 PHE A CA 1
ATOM 2166 C C . PHE A 1 261 ? 4.773 -7.550 -17.333 1.00 88.56 261 PHE A C 1
ATOM 2168 O O . PHE A 1 261 ? 5.131 -7.014 -18.373 1.00 88.56 261 PHE A O 1
ATOM 2175 N N . ASN A 1 262 ? 4.185 -8.746 -17.325 1.00 82.88 262 ASN A N 1
ATOM 2176 C CA . ASN A 1 262 ? 3.922 -9.534 -18.533 1.00 82.88 262 ASN A CA 1
ATOM 2177 C C . ASN A 1 262 ? 2.460 -9.469 -19.001 1.00 82.88 262 ASN A C 1
ATOM 2179 O O . ASN A 1 262 ? 2.110 -10.123 -19.984 1.00 82.88 262 ASN A O 1
ATOM 2183 N N . GLU A 1 263 ? 1.586 -8.729 -18.313 1.00 76.69 263 GLU A N 1
ATOM 2184 C CA . GLU A 1 263 ? 0.246 -8.435 -18.822 1.00 76.69 263 GLU A CA 1
ATOM 2185 C C . GLU A 1 263 ? 0.371 -7.799 -20.216 1.00 76.69 263 GLU A C 1
ATOM 2187 O O . GLU A 1 263 ? 1.124 -6.843 -20.396 1.00 76.69 263 GLU A O 1
ATOM 2192 N N . ALA A 1 264 ? -0.358 -8.348 -21.196 1.00 53.25 264 ALA A N 1
ATOM 2193 C CA . ALA A 1 264 ? -0.202 -8.130 -22.642 1.00 53.25 264 ALA A CA 1
ATOM 2194 C C . ALA A 1 264 ? -0.359 -6.672 -23.146 1.00 53.25 264 ALA A C 1
ATOM 2196 O O . ALA A 1 264 ? -0.294 -6.434 -24.347 1.00 53.25 264 ALA A O 1
ATOM 2197 N N . ASP A 1 265 ? -0.518 -5.706 -22.239 1.00 66.56 265 ASP A N 1
ATOM 2198 C CA . ASP A 1 265 ? -0.814 -4.297 -22.500 1.00 66.56 265 ASP A CA 1
ATOM 2199 C C . ASP A 1 265 ? 0.262 -3.332 -21.946 1.00 66.56 265 ASP A C 1
ATOM 2201 O O . ASP A 1 265 ? -0.010 -2.138 -21.758 1.00 66.56 265 ASP A O 1
ATOM 2205 N N . LEU A 1 266 ? 1.485 -3.796 -21.639 1.00 83.56 266 LEU A N 1
ATOM 2206 C CA . LEU A 1 266 ? 2.602 -2.862 -21.443 1.00 83.56 266 LEU A CA 1
ATOM 2207 C C . LEU A 1 266 ? 3.115 -2.335 -22.790 1.00 83.56 266 LEU A C 1
ATOM 2209 O O . LEU A 1 266 ? 3.411 -3.126 -23.682 1.00 83.56 266 LEU A O 1
ATOM 2213 N N . PRO A 1 267 ? 3.267 -1.004 -22.958 1.00 86.81 267 PRO A N 1
ATOM 2214 C CA . PRO A 1 267 ? 3.852 -0.454 -24.174 1.00 86.81 267 PRO A CA 1
ATOM 2215 C C . PRO A 1 267 ? 5.281 -0.965 -24.391 1.00 86.81 267 PRO A C 1
ATOM 2217 O O . PRO A 1 267 ? 6.075 -0.981 -23.448 1.00 86.81 267 PRO A O 1
ATOM 2220 N N . ASP A 1 268 ? 5.656 -1.246 -25.644 1.00 89.25 268 ASP A N 1
ATOM 2221 C CA . ASP A 1 268 ? 7.027 -1.635 -26.024 1.00 89.25 268 ASP A CA 1
ATOM 2222 C C . ASP A 1 268 ? 8.089 -0.667 -25.483 1.00 89.25 268 ASP A C 1
ATOM 2224 O O . ASP A 1 268 ? 9.197 -1.071 -25.134 1.00 89.25 268 ASP A O 1
ATOM 2228 N N . SER A 1 269 ? 7.743 0.619 -25.350 1.00 90.38 269 SER A N 1
ATOM 2229 C CA . SER A 1 269 ? 8.623 1.636 -24.772 1.00 90.38 269 SER A CA 1
ATOM 2230 C C . SER A 1 269 ? 9.028 1.330 -23.327 1.00 90.38 269 SER A C 1
ATOM 2232 O O . SER A 1 269 ? 10.147 1.646 -22.938 1.00 90.38 269 SER A O 1
ATOM 2234 N N . VAL A 1 270 ? 8.157 0.699 -22.532 1.00 92.44 270 VAL A N 1
ATOM 2235 C CA . VAL A 1 270 ? 8.464 0.286 -21.153 1.00 92.44 270 VAL A CA 1
ATOM 2236 C C . VAL A 1 270 ? 9.458 -0.873 -21.156 1.00 92.44 270 VAL A C 1
ATOM 2238 O O . VAL A 1 270 ? 10.434 -0.851 -20.405 1.00 92.44 270 VAL A O 1
ATOM 2241 N N . HIS A 1 271 ? 9.255 -1.860 -22.031 1.00 91.94 271 HIS A N 1
ATOM 2242 C CA . HIS A 1 271 ? 10.191 -2.973 -22.180 1.00 91.94 271 HIS A CA 1
ATOM 2243 C C . HIS A 1 271 ? 11.555 -2.489 -22.679 1.00 91.94 271 HIS A C 1
ATOM 2245 O O . HIS A 1 271 ? 12.578 -2.867 -22.112 1.00 91.94 271 HIS A O 1
ATOM 2251 N N . ALA A 1 272 ? 11.581 -1.594 -23.669 1.00 93.50 272 ALA A N 1
ATOM 2252 C CA . ALA A 1 272 ? 12.811 -0.992 -24.174 1.00 93.50 272 ALA A CA 1
ATOM 2253 C C . ALA A 1 272 ? 13.549 -0.189 -23.090 1.00 93.50 272 ALA A C 1
ATOM 2255 O O . ALA A 1 272 ? 14.769 -0.294 -22.973 1.00 93.50 272 ALA A O 1
ATOM 2256 N N . LEU A 1 273 ? 12.812 0.560 -22.262 1.00 95.12 273 LEU A N 1
ATOM 2257 C CA . LEU A 1 273 ? 13.357 1.327 -21.141 1.00 95.12 273 LEU A CA 1
ATOM 2258 C C . LEU A 1 273 ? 14.022 0.430 -20.087 1.00 95.12 273 LEU A C 1
ATOM 2260 O O . LEU A 1 273 ? 15.062 0.793 -19.539 1.00 95.12 273 LEU A O 1
ATOM 2264 N N . LEU A 1 274 ? 13.423 -0.725 -19.781 1.00 95.06 274 LEU A N 1
ATOM 2265 C CA . LEU A 1 274 ? 13.889 -1.614 -18.712 1.00 95.06 274 LEU A CA 1
ATOM 2266 C C . LEU A 1 274 ? 14.889 -2.683 -19.178 1.00 95.06 274 LEU A C 1
ATOM 2268 O O . LEU A 1 274 ? 15.640 -3.206 -18.352 1.00 95.06 274 LEU A O 1
ATOM 2272 N N . ALA A 1 275 ? 14.948 -2.975 -20.482 1.00 94.94 275 ALA A N 1
ATOM 2273 C CA . ALA A 1 275 ? 15.808 -4.005 -21.064 1.00 94.94 275 ALA A CA 1
ATOM 2274 C C . ALA A 1 275 ? 17.292 -3.907 -20.651 1.00 94.94 275 ALA A C 1
ATOM 2276 O O . ALA A 1 275 ? 17.867 -4.951 -20.330 1.00 94.94 275 ALA A O 1
ATOM 2277 N N . PRO A 1 276 ? 17.932 -2.717 -20.588 1.00 96.56 276 PRO A N 1
ATOM 2278 C CA . PRO A 1 276 ? 19.322 -2.618 -20.143 1.00 96.56 276 PRO A CA 1
ATOM 2279 C C . PRO A 1 276 ? 19.539 -3.109 -18.704 1.00 96.56 276 PRO A C 1
ATOM 2281 O O . PRO A 1 276 ? 20.562 -3.725 -18.422 1.00 96.56 276 PRO A O 1
ATOM 2284 N N . TYR A 1 277 ? 18.584 -2.869 -17.797 1.00 96.25 277 TYR A N 1
ATOM 2285 C CA . TYR A 1 277 ? 18.703 -3.257 -16.386 1.00 96.25 277 TYR A CA 1
ATOM 2286 C C . TYR A 1 277 ? 18.413 -4.741 -16.178 1.00 96.25 277 TYR A C 1
ATOM 2288 O O . TYR A 1 277 ? 19.090 -5.383 -15.384 1.00 96.25 277 TYR A O 1
ATOM 2296 N N . ILE A 1 278 ? 17.457 -5.294 -16.932 1.00 94.62 278 ILE A N 1
ATOM 2297 C CA . ILE A 1 278 ? 17.185 -6.738 -16.953 1.00 94.62 278 ILE A CA 1
ATOM 2298 C C . ILE A 1 278 ? 18.399 -7.493 -17.500 1.00 94.62 278 ILE A C 1
ATOM 2300 O O . ILE A 1 278 ? 18.809 -8.500 -16.937 1.00 94.62 278 ILE A O 1
ATOM 2304 N N . LYS A 1 279 ? 19.014 -6.996 -18.581 1.00 95.81 279 LYS A N 1
ATOM 2305 C CA . LYS A 1 279 ? 20.239 -7.590 -19.125 1.00 95.81 279 LYS A CA 1
ATOM 2306 C C . LYS A 1 279 ? 21.374 -7.574 -18.095 1.00 95.81 279 LYS A C 1
ATOM 2308 O O . LYS A 1 279 ? 21.995 -8.606 -17.877 1.00 95.81 279 LYS A O 1
ATOM 2313 N N . ALA A 1 280 ? 21.609 -6.430 -17.453 1.00 94.94 280 ALA A N 1
ATOM 2314 C CA . ALA A 1 280 ? 22.651 -6.301 -16.437 1.00 94.94 280 ALA A CA 1
ATOM 2315 C C . ALA A 1 280 ? 22.400 -7.190 -15.205 1.00 94.94 280 ALA A C 1
ATOM 2317 O O . ALA A 1 280 ? 23.353 -7.670 -14.602 1.00 94.94 280 ALA A O 1
ATOM 2318 N N . ALA A 1 281 ? 21.135 -7.426 -14.839 1.00 92.88 281 ALA A N 1
ATOM 2319 C CA . ALA A 1 281 ? 20.782 -8.347 -13.761 1.00 92.88 281 ALA A CA 1
ATOM 2320 C C . ALA A 1 281 ? 21.196 -9.789 -14.088 1.00 92.88 281 ALA A C 1
ATOM 2322 O O . ALA A 1 281 ? 21.889 -10.403 -13.280 1.00 92.88 281 ALA A O 1
ATOM 2323 N N . LYS A 1 282 ? 20.894 -10.276 -15.298 1.00 90.94 282 LYS A N 1
ATOM 2324 C CA . LYS A 1 282 ? 21.287 -11.625 -15.751 1.00 90.94 282 LYS A CA 1
ATOM 2325 C C . LYS A 1 282 ? 22.791 -11.839 -15.684 1.00 90.94 282 LYS A C 1
ATOM 2327 O O . LYS A 1 282 ? 23.258 -12.812 -15.109 1.00 90.94 282 LYS A O 1
ATOM 2332 N N . GLU A 1 283 ? 23.541 -10.865 -16.194 1.00 89.62 283 GLU A N 1
ATOM 2333 C CA . GLU A 1 283 ? 25.010 -10.876 -16.199 1.00 89.62 283 GLU A CA 1
ATOM 2334 C C . GLU A 1 283 ? 25.628 -10.833 -14.785 1.00 89.62 283 GLU A C 1
ATOM 2336 O O . GLU A 1 283 ? 26.824 -11.056 -14.642 1.00 89.62 283 GLU A O 1
ATOM 2341 N N . SER A 1 284 ? 24.843 -10.520 -13.746 1.00 79.00 284 SER A N 1
ATOM 2342 C CA . SER A 1 284 ? 25.286 -10.482 -12.343 1.00 79.00 284 SER A CA 1
ATOM 2343 C C . SER A 1 284 ? 24.942 -11.740 -11.536 1.00 79.00 284 SER A C 1
ATOM 2345 O O . SER A 1 284 ? 25.358 -11.863 -10.380 1.00 79.00 284 SER A O 1
ATOM 2347 N N . VAL A 1 285 ? 24.140 -12.639 -12.113 1.00 72.19 285 VAL A N 1
ATOM 2348 C CA . VAL A 1 285 ? 23.754 -13.928 -11.518 1.00 72.19 285 VAL A CA 1
ATOM 2349 C C . VAL A 1 285 ? 24.640 -15.066 -12.046 1.00 72.19 285 VAL A C 1
ATOM 2351 O O . VAL A 1 285 ? 24.823 -16.047 -11.323 1.00 72.19 285 VAL A O 1
ATOM 2354 N N . ASP A 1 286 ? 25.200 -14.901 -13.250 1.00 51.06 286 ASP A N 1
ATOM 2355 C CA . ASP A 1 286 ? 26.226 -15.763 -13.864 1.00 51.06 286 ASP A CA 1
ATOM 2356 C C . ASP A 1 286 ? 27.622 -15.572 -13.231 1.00 51.06 286 ASP A C 1
ATOM 2358 O O . ASP A 1 286 ? 28.347 -16.587 -13.089 1.00 51.06 286 ASP A O 1
#